Protein AF-A0A4S8J1Q9-F1 (afdb_monomer_lite)

Secondary structure (DSSP, 8-state):
-----------HHHHHHHHTHHHHHHHHS-HHHHHHHHT-S-HHHHHHHHHHHHHHHHHHHHHHHHHHHHHHHH-S-THHHHHHHHHHHHHHHHHHHHHHHHHHTT---SS----SS----------TTHHHHHHHHHSHHHHHHHHHHHHHHHHHHHHS-TTTHHHHHHHHHHHHHHHHHHHHHHHT-

Sequence (189 aa):
MESRSSSGDMGRTASWVKSHRPMYDRATQHPFVVGISDGSVDLSAFKRWLAQDYIFVKEFVPFVASVLLKAWKHSDDESDMEILLGGMASLSDELAWFRKEASKWDVKLVSIAPQKANLEYCSSKTPEELMETCQRWGSANFGHYCRSLQKIADRCLEKASSDIIPKAEEAFVCVLEHEVKFWNMSCGE

Radius of gyration: 19.54 Å; chains: 1; bounding box: 42×50×55 Å

Structure (mmCIF, N/CA/C/O backbone):
data_AF-A0A4S8J1Q9-F1
#
_entry.id   AF-A0A4S8J1Q9-F1
#
loop_
_atom_site.group_PDB
_atom_site.id
_atom_site.type_symbol
_atom_site.label_atom_id
_atom_site.label_alt_id
_atom_site.label_comp_id
_atom_site.label_asym_id
_atom_site.label_entity_id
_atom_site.label_seq_id
_atom_site.pdbx_PDB_ins_code
_atom_site.Cartn_x
_atom_site.Cartn_y
_atom_site.Cartn_z
_atom_site.occupancy
_atom_site.B_iso_or_equiv
_atom_site.auth_seq_id
_atom_site.auth_comp_id
_atom_site.auth_asym_id
_atom_site.auth_atom_id
_atom_site.pdbx_PDB_model_num
ATOM 1 N N . MET A 1 1 ? -21.542 -34.435 24.732 1.00 35.22 1 MET A N 1
ATOM 2 C CA . MET A 1 1 ? -21.390 -32.982 24.944 1.00 35.22 1 MET A CA 1
ATOM 3 C C . MET A 1 1 ? -20.463 -32.511 23.840 1.00 35.22 1 MET A C 1
ATOM 5 O O . MET A 1 1 ? -19.255 -32.659 23.950 1.00 35.22 1 MET A O 1
ATOM 9 N N . GLU A 1 2 ? -21.049 -32.174 22.695 1.00 30.19 2 GLU A N 1
ATOM 10 C CA . GLU A 1 2 ? -20.310 -31.876 21.469 1.00 30.19 2 GLU A CA 1
ATOM 11 C C . GLU A 1 2 ? -19.570 -30.552 21.632 1.00 30.19 2 GLU A C 1
ATOM 13 O O . GLU A 1 2 ? -20.158 -29.511 21.934 1.00 30.19 2 GLU A O 1
ATOM 18 N N . SER A 1 3 ? -18.255 -30.620 21.461 1.00 35.34 3 SER A N 1
ATOM 19 C CA . SER A 1 3 ? -17.372 -29.473 21.349 1.00 35.34 3 SER A CA 1
ATOM 20 C C . SER A 1 3 ? -17.780 -28.664 20.121 1.00 35.34 3 SER A C 1
ATOM 22 O O . SER A 1 3 ? -17.515 -29.066 18.986 1.00 35.34 3 SER A O 1
ATOM 24 N N . ARG A 1 4 ? -18.426 -27.518 20.345 1.00 33.91 4 ARG A N 1
ATOM 25 C CA . ARG A 1 4 ? -18.559 -26.475 19.329 1.00 33.91 4 ARG A CA 1
ATOM 26 C C . ARG A 1 4 ? -17.159 -26.071 18.873 1.00 33.91 4 ARG A C 1
ATOM 28 O O . ARG A 1 4 ? -16.411 -25.436 19.610 1.00 33.91 4 ARG A O 1
ATOM 35 N N . SER A 1 5 ? -16.826 -26.485 17.656 1.00 35.78 5 SER A N 1
ATOM 36 C CA . SER A 1 5 ? -15.784 -25.897 16.826 1.00 35.78 5 SER A CA 1
ATOM 37 C C . SER A 1 5 ? -15.948 -24.375 16.854 1.00 35.78 5 SER A C 1
ATOM 39 O O . SER A 1 5 ? -16.963 -23.842 16.407 1.00 35.78 5 SER A O 1
ATOM 41 N N . SER A 1 6 ? -14.971 -23.686 17.444 1.00 36.97 6 SER A N 1
ATOM 42 C CA . SER A 1 6 ? -14.784 -22.253 17.252 1.00 36.97 6 SER A CA 1
ATOM 43 C C . SER A 1 6 ? -14.388 -22.059 15.792 1.00 36.97 6 SER A C 1
ATOM 45 O O . SER A 1 6 ? -13.244 -22.307 15.407 1.00 36.97 6 SER A O 1
ATOM 47 N N . SER A 1 7 ? -15.352 -21.690 14.952 1.00 39.03 7 SER A N 1
ATOM 48 C CA . SER A 1 7 ? -15.056 -20.968 13.723 1.00 39.03 7 SER A CA 1
ATOM 49 C C . SER A 1 7 ? -14.361 -19.681 14.156 1.00 39.03 7 SER A C 1
ATOM 51 O O . SER A 1 7 ? -15.025 -18.790 14.683 1.00 39.03 7 SER A O 1
ATOM 53 N N . GLY A 1 8 ? -13.030 -19.650 14.041 1.00 43.97 8 GLY A N 1
ATOM 54 C CA . GLY A 1 8 ? -12.207 -18.524 14.472 1.00 43.97 8 GLY A CA 1
ATOM 55 C C . GLY A 1 8 ? -12.782 -17.222 13.932 1.00 43.97 8 GLY A C 1
ATOM 56 O O . GLY A 1 8 ? -13.029 -17.119 12.730 1.00 43.97 8 GLY A O 1
ATOM 57 N N . ASP A 1 9 ? -13.059 -16.288 14.836 1.00 52.12 9 ASP A N 1
ATOM 58 C CA . ASP A 1 9 ? -13.666 -15.007 14.503 1.00 52.12 9 ASP A CA 1
ATOM 59 C C . ASP A 1 9 ? -12.767 -14.296 13.485 1.00 52.12 9 ASP A C 1
ATOM 61 O O . ASP A 1 9 ? -11.611 -13.962 13.754 1.00 52.12 9 ASP A O 1
ATOM 65 N N . MET A 1 10 ? -13.250 -14.210 12.251 1.00 67.38 10 MET A N 1
ATOM 66 C CA . MET A 1 10 ? -12.511 -13.621 11.149 1.00 67.38 10 MET A CA 1
ATOM 67 C C . MET A 1 10 ? -12.608 -12.106 11.323 1.00 67.38 10 MET A C 1
ATOM 69 O O . MET A 1 10 ? -13.708 -11.564 11.240 1.00 67.38 10 MET A O 1
ATOM 73 N N . GLY A 1 11 ? -11.471 -11.440 11.558 1.00 86.19 11 GLY A N 1
ATOM 74 C CA . GLY A 1 11 ? -11.402 -9.986 11.733 1.00 86.19 11 GLY A CA 1
ATOM 75 C C . GLY A 1 11 ? -12.169 -9.225 10.646 1.00 86.19 11 GLY A C 1
ATOM 76 O O . GLY A 1 11 ? -12.321 -9.702 9.513 1.00 86.19 11 GLY A O 1
ATOM 77 N N . ARG A 1 12 ? -12.688 -8.039 10.985 1.00 93.94 12 ARG A N 1
ATOM 78 C CA . ARG A 1 12 ? -13.612 -7.285 10.120 1.00 93.94 12 ARG A CA 1
ATOM 79 C C . ARG A 1 12 ? -13.038 -7.049 8.720 1.00 93.94 12 ARG A C 1
ATOM 81 O O . ARG A 1 12 ? -13.760 -7.209 7.738 1.00 93.94 12 ARG A O 1
ATOM 88 N N . THR A 1 13 ? -11.746 -6.749 8.613 1.00 94.50 13 THR A N 1
ATOM 89 C CA . THR A 1 13 ? -11.053 -6.583 7.324 1.00 94.50 13 THR A CA 1
ATOM 90 C C . THR A 1 13 ? -11.122 -7.838 6.450 1.00 94.50 13 THR A C 1
ATOM 92 O O . THR A 1 13 ? -11.383 -7.747 5.252 1.00 94.50 13 THR A O 1
ATOM 95 N N . ALA A 1 14 ? -10.959 -9.029 7.029 1.00 93.81 14 ALA A N 1
ATOM 96 C CA . ALA A 1 14 ? -11.064 -10.288 6.298 1.00 93.81 14 ALA A CA 1
ATOM 97 C C . ALA A 1 14 ? -12.516 -10.592 5.876 1.00 93.81 14 ALA A C 1
ATOM 99 O O . ALA A 1 14 ? -12.746 -11.113 4.780 1.00 93.81 14 ALA A O 1
ATOM 100 N N . SER A 1 15 ? -13.504 -10.181 6.679 1.00 95.62 15 SER A N 1
ATOM 101 C CA . SER A 1 15 ? -14.917 -10.207 6.277 1.00 95.62 15 SER A CA 1
ATOM 102 C C . SER A 1 15 ? -15.195 -9.294 5.072 1.00 95.62 15 SER A C 1
ATOM 104 O O . SER A 1 15 ? -15.892 -9.698 4.136 1.00 95.62 15 SER A O 1
ATOM 106 N N . TRP A 1 16 ? -14.597 -8.099 5.026 1.00 96.38 16 TRP A N 1
ATOM 107 C CA . TRP A 1 16 ? -14.706 -7.200 3.872 1.00 96.38 16 TRP A CA 1
ATOM 108 C C . TRP A 1 16 ? -14.026 -7.753 2.621 1.00 96.38 16 TRP A C 1
ATOM 110 O O . TRP A 1 16 ? -14.624 -7.704 1.549 1.00 96.38 16 TRP A O 1
ATOM 120 N N . VAL A 1 17 ? -12.844 -8.367 2.739 1.00 95.31 17 VAL A N 1
ATOM 121 C CA . VAL A 1 17 ? -12.194 -9.070 1.613 1.00 95.31 17 VAL A CA 1
ATOM 122 C C . VAL A 1 17 ? -13.110 -10.154 1.040 1.00 95.31 17 VAL A C 1
ATOM 124 O O . VAL A 1 17 ? -13.222 -10.295 -0.177 1.00 95.31 17 VAL A O 1
ATOM 127 N N . LYS A 1 18 ? -13.794 -10.915 1.903 1.00 95.62 18 LYS A N 1
ATOM 128 C CA . LYS A 1 18 ? -14.758 -11.934 1.469 1.00 95.62 18 LYS A CA 1
ATOM 129 C C . LYS A 1 18 ? -15.991 -11.314 0.801 1.00 95.62 18 LYS A C 1
ATOM 131 O O . LYS A 1 18 ? -16.457 -11.840 -0.206 1.00 95.62 18 LYS A O 1
ATOM 136 N N . SER A 1 19 ? -16.511 -10.221 1.351 1.00 96.69 19 SER A N 1
ATOM 137 C CA . SER A 1 19 ? -17.728 -9.556 0.861 1.00 96.69 19 SER A CA 1
ATOM 138 C C . SER A 1 19 ? -17.505 -8.841 -0.475 1.00 96.69 19 SER A C 1
ATOM 140 O O . SER A 1 19 ? -18.358 -8.899 -1.356 1.00 96.69 19 SER A O 1
ATOM 142 N N . HIS A 1 20 ? -16.323 -8.256 -0.665 1.00 96.81 20 HIS A N 1
ATOM 143 C CA . HIS A 1 20 ? -15.919 -7.534 -1.877 1.00 96.81 20 HIS A CA 1
ATOM 144 C C . HIS A 1 20 ? -14.972 -8.354 -2.755 1.00 96.81 20 HIS A C 1
ATOM 146 O O . HIS A 1 20 ? -14.169 -7.798 -3.509 1.00 96.81 20 HIS A O 1
ATOM 152 N N . ARG A 1 21 ? -1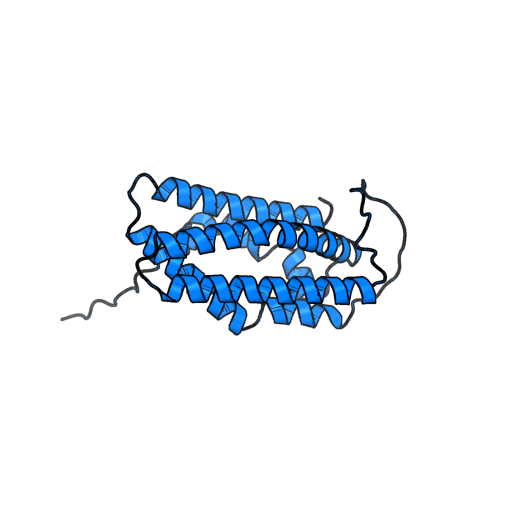5.066 -9.689 -2.677 1.00 96.38 21 ARG A N 1
ATOM 153 C CA . ARG A 1 21 ? -14.142 -10.617 -3.343 1.00 96.38 21 ARG A CA 1
ATOM 154 C C . ARG A 1 21 ? -13.941 -10.332 -4.837 1.00 96.38 21 ARG A C 1
ATOM 156 O O . ARG A 1 21 ? -12.784 -10.287 -5.243 1.00 96.38 21 ARG A O 1
ATOM 163 N N . PRO A 1 22 ? -14.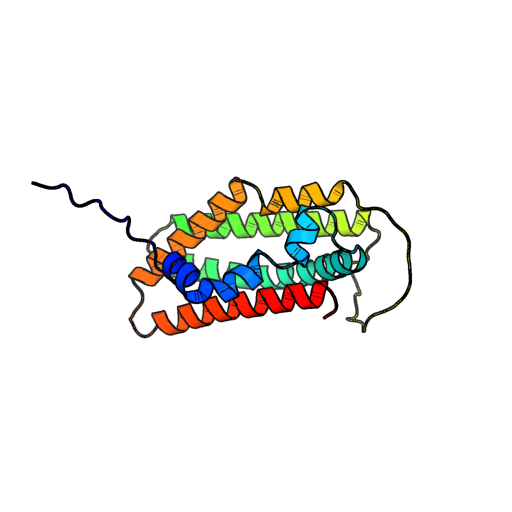988 -10.067 -5.648 1.00 97.19 22 PRO A N 1
ATOM 164 C CA . PRO A 1 22 ? -14.795 -9.774 -7.068 1.00 97.19 22 PRO A CA 1
ATOM 165 C C . PRO A 1 22 ? -13.897 -8.557 -7.316 1.00 97.19 22 PRO A C 1
ATOM 167 O O . PRO A 1 22 ? -13.091 -8.560 -8.240 1.00 97.19 22 PRO A O 1
ATOM 170 N N . MET A 1 23 ? -14.016 -7.516 -6.489 1.00 95.88 23 MET A N 1
ATOM 171 C CA . MET A 1 23 ? -13.206 -6.308 -6.629 1.00 95.88 23 MET A CA 1
ATOM 172 C C . MET A 1 23 ? -11.790 -6.513 -6.088 1.00 95.88 23 MET A C 1
ATOM 174 O O . MET A 1 23 ? -10.821 -6.076 -6.703 1.00 95.88 23 MET A O 1
ATOM 178 N N . TYR A 1 24 ? -11.667 -7.239 -4.977 1.00 96.19 24 TYR A N 1
ATOM 179 C CA . TYR A 1 24 ? -10.381 -7.616 -4.402 1.00 96.19 24 TYR A CA 1
ATOM 180 C C . TYR A 1 24 ? -9.544 -8.464 -5.371 1.00 96.19 24 TYR A C 1
ATOM 182 O O . TYR A 1 24 ? -8.352 -8.210 -5.549 1.00 96.19 24 TYR A O 1
ATOM 190 N N . ASP A 1 25 ? -10.166 -9.432 -6.047 1.00 95.44 25 ASP A N 1
ATOM 191 C CA . ASP A 1 25 ? -9.494 -10.254 -7.057 1.00 95.44 25 ASP A CA 1
ATOM 192 C C . ASP A 1 25 ? -9.042 -9.409 -8.249 1.00 95.44 25 ASP A C 1
ATOM 194 O O . ASP A 1 25 ? -7.912 -9.554 -8.704 1.00 95.44 25 ASP A O 1
ATOM 198 N N . ARG A 1 26 ? -9.860 -8.456 -8.710 1.00 94.12 26 ARG A N 1
ATOM 199 C CA . ARG A 1 26 ? -9.449 -7.524 -9.773 1.00 94.12 26 ARG A CA 1
ATOM 200 C C . ARG A 1 26 ? -8.248 -6.666 -9.377 1.00 94.12 26 ARG A C 1
ATOM 202 O O . ARG A 1 26 ? -7.402 -6.406 -10.226 1.00 94.12 26 ARG A O 1
ATOM 209 N N . ALA A 1 27 ? -8.179 -6.229 -8.121 1.00 92.44 27 ALA A N 1
ATOM 210 C CA . ALA A 1 27 ? -7.084 -5.401 -7.620 1.00 92.44 27 ALA A CA 1
ATOM 211 C C . ALA A 1 27 ? -5.786 -6.194 -7.385 1.00 92.44 27 ALA A C 1
ATOM 213 O O . ALA A 1 27 ? -4.704 -5.637 -7.526 1.00 92.44 27 ALA A O 1
ATOM 214 N N . THR A 1 28 ? -5.875 -7.480 -7.029 1.00 92.56 28 THR A N 1
ATOM 215 C CA . THR A 1 28 ? -4.709 -8.276 -6.584 1.00 92.56 28 THR A CA 1
ATOM 216 C C . THR A 1 28 ? -4.256 -9.348 -7.571 1.00 92.56 28 THR A C 1
ATOM 218 O O . THR A 1 28 ? -3.118 -9.799 -7.496 1.00 92.56 28 THR A O 1
ATOM 221 N N . GLN A 1 29 ? -5.124 -9.765 -8.492 1.00 92.44 29 GLN A N 1
ATOM 222 C CA . GLN A 1 29 ? -4.850 -10.746 -9.549 1.00 92.44 29 GLN A CA 1
ATOM 223 C C . GLN A 1 29 ? -4.965 -10.097 -10.934 1.00 92.44 29 GLN A C 1
ATOM 225 O O . GLN A 1 29 ? -5.346 -10.738 -11.913 1.00 92.44 29 GLN A O 1
ATOM 230 N N . HIS A 1 30 ? -4.676 -8.796 -11.014 1.00 92.25 30 HIS A N 1
ATOM 231 C CA . HIS A 1 30 ? -4.724 -8.059 -12.268 1.00 92.25 30 HIS A CA 1
ATOM 232 C C . HIS A 1 30 ? -3.745 -8.667 -13.291 1.00 92.25 30 HIS A C 1
ATOM 234 O O . HIS A 1 30 ? -2.629 -9.021 -12.900 1.00 92.25 30 HIS A O 1
ATOM 240 N N . PRO A 1 31 ? -4.083 -8.737 -14.597 1.00 90.50 31 PRO A N 1
ATOM 241 C CA . PRO A 1 31 ? -3.183 -9.269 -15.625 1.00 90.50 31 PRO A CA 1
ATOM 242 C C . PRO A 1 31 ? -1.778 -8.654 -15.613 1.00 90.50 31 PRO A C 1
ATOM 244 O O . PRO A 1 31 ? -0.803 -9.353 -15.856 1.00 90.50 31 PRO A O 1
ATOM 247 N N . PHE A 1 32 ? -1.662 -7.369 -15.267 1.00 88.94 32 PHE A N 1
ATOM 248 C CA . PHE A 1 32 ? -0.370 -6.702 -15.073 1.00 88.94 32 PHE A CA 1
ATOM 249 C C . PHE A 1 32 ? 0.470 -7.342 -13.954 1.00 88.94 32 PHE A C 1
ATOM 251 O O . PHE A 1 32 ? 1.646 -7.634 -14.151 1.00 88.94 32 PHE A O 1
ATOM 258 N N . VAL A 1 33 ? -0.142 -7.598 -12.794 1.00 85.94 33 VAL A N 1
ATOM 259 C CA . VAL A 1 33 ? 0.512 -8.208 -11.624 1.00 85.94 33 VAL A CA 1
ATOM 260 C C . VAL A 1 33 ? 0.914 -9.650 -11.928 1.00 85.94 33 VAL A C 1
ATOM 262 O O . VAL A 1 33 ? 2.042 -10.052 -11.644 1.00 85.94 33 VAL A O 1
ATOM 265 N N . VAL A 1 34 ? 0.018 -10.414 -12.562 1.00 83.81 34 VAL A N 1
ATOM 266 C CA . VAL A 1 34 ? 0.315 -11.781 -13.022 1.00 83.81 34 VAL A CA 1
ATOM 267 C C . VAL A 1 34 ? 1.480 -11.765 -14.014 1.00 83.81 34 VAL A C 1
ATOM 269 O O . VAL A 1 34 ? 2.428 -12.529 -13.847 1.00 83.81 34 VAL A O 1
ATOM 272 N N . GLY A 1 35 ? 1.462 -10.828 -14.965 1.00 81.44 35 GLY A N 1
ATOM 273 C CA . GLY A 1 35 ? 2.517 -10.654 -15.958 1.00 81.44 35 GLY A CA 1
ATOM 274 C C . GLY A 1 35 ? 3.879 -10.293 -15.364 1.00 81.44 35 GLY A C 1
ATOM 275 O O . GLY A 1 35 ? 4.913 -10.688 -15.901 1.00 81.44 35 GLY A O 1
ATOM 276 N N . ILE A 1 36 ? 3.917 -9.548 -14.253 1.00 78.38 36 ILE A N 1
ATOM 277 C CA . ILE A 1 36 ? 5.166 -9.315 -13.512 1.00 78.38 36 ILE A CA 1
ATOM 278 C C . ILE A 1 36 ? 5.665 -10.633 -12.917 1.00 78.38 36 ILE A C 1
ATOM 280 O O . ILE A 1 36 ? 6.849 -10.944 -13.033 1.00 78.38 36 ILE A O 1
ATOM 284 N N . SER A 1 37 ? 4.771 -11.411 -12.300 1.00 73.25 37 SER A N 1
ATOM 285 C CA . SER A 1 37 ? 5.133 -12.649 -11.606 1.00 73.25 37 SER A CA 1
ATOM 286 C C . SER A 1 37 ? 5.653 -13.744 -12.538 1.00 73.25 37 SER A C 1
ATOM 288 O O . SER A 1 37 ? 6.516 -14.516 -12.122 1.00 73.25 37 SER A O 1
ATOM 290 N N . ASP A 1 38 ? 5.111 -13.867 -13.749 1.00 76.75 38 ASP A N 1
ATOM 291 C CA . ASP A 1 38 ? 5.517 -14.893 -14.720 1.00 76.75 38 ASP A CA 1
ATOM 292 C C . ASP A 1 38 ? 6.498 -14.373 -15.790 1.00 76.75 38 ASP A C 1
ATOM 294 O O . ASP A 1 38 ? 6.972 -15.139 -16.632 1.00 76.75 38 ASP A O 1
ATOM 298 N N . GLY A 1 39 ? 6.839 -13.081 -15.734 1.00 75.56 39 GLY A N 1
ATOM 299 C CA . GLY A 1 39 ? 7.777 -12.426 -16.643 1.00 75.56 39 GLY A CA 1
ATOM 300 C C . GLY A 1 39 ? 7.214 -12.123 -18.037 1.00 75.56 39 GLY A C 1
ATOM 301 O O . GLY A 1 39 ? 7.991 -11.759 -18.927 1.00 75.56 39 GLY A O 1
ATOM 302 N N . SER A 1 40 ? 5.901 -12.263 -18.245 1.00 80.69 40 SER A N 1
ATOM 303 C CA . SER A 1 40 ? 5.224 -11.951 -19.512 1.00 80.69 40 SER A CA 1
ATOM 304 C C . SER A 1 40 ? 4.833 -10.478 -19.676 1.00 80.69 40 SER A C 1
ATOM 306 O O . SER A 1 40 ? 4.376 -10.092 -20.755 1.00 80.69 40 SER A O 1
ATOM 308 N N . VAL A 1 41 ? 5.011 -9.646 -18.640 1.00 84.25 41 VAL A N 1
ATOM 309 C CA . VAL A 1 41 ? 4.665 -8.219 -18.687 1.00 84.25 41 VAL A CA 1
ATOM 310 C C . VAL A 1 41 ? 5.399 -7.496 -19.817 1.00 84.25 41 VAL A C 1
ATOM 312 O O . VAL A 1 41 ? 6.610 -7.635 -20.008 1.00 84.25 41 VAL A O 1
ATOM 315 N N . ASP A 1 42 ? 4.658 -6.673 -20.558 1.00 86.44 42 ASP A N 1
ATOM 316 C CA . ASP A 1 42 ? 5.248 -5.804 -21.565 1.00 86.44 42 ASP A CA 1
ATOM 317 C C . ASP A 1 42 ? 6.197 -4.782 -20.916 1.00 86.44 42 ASP A C 1
ATOM 319 O O . ASP A 1 42 ? 5.869 -4.118 -19.928 1.00 86.44 42 ASP A O 1
ATOM 323 N N . LEU A 1 43 ? 7.382 -4.612 -21.503 1.00 80.50 43 LEU A N 1
ATOM 324 C CA . LEU A 1 43 ? 8.415 -3.745 -20.940 1.00 80.50 43 LEU A CA 1
ATOM 325 C C . LEU A 1 43 ? 7.983 -2.271 -20.905 1.00 80.50 43 LEU A C 1
ATOM 327 O O . LEU A 1 43 ? 8.402 -1.529 -20.014 1.00 80.50 43 LEU A O 1
ATOM 331 N N . SER A 1 44 ? 7.156 -1.824 -21.856 1.00 84.81 44 SER A N 1
ATOM 332 C CA . SER A 1 44 ? 6.648 -0.448 -21.846 1.00 84.81 44 SER A CA 1
ATOM 333 C C . SER A 1 44 ? 5.652 -0.235 -20.706 1.00 84.81 44 SER A C 1
ATOM 335 O O . SER A 1 44 ? 5.722 0.791 -20.025 1.00 84.81 44 SER A O 1
ATOM 337 N N . ALA A 1 45 ? 4.799 -1.228 -20.436 1.00 87.06 45 ALA A N 1
ATOM 338 C CA . ALA A 1 45 ? 3.898 -1.221 -19.291 1.00 87.06 45 ALA A CA 1
ATOM 339 C C . ALA A 1 45 ? 4.667 -1.218 -17.963 1.00 87.06 45 ALA A C 1
ATOM 341 O O . ALA A 1 45 ? 4.378 -0.409 -17.081 1.00 87.06 45 ALA A O 1
ATOM 342 N N . PHE A 1 46 ? 5.711 -2.044 -17.853 1.00 84.31 46 PHE A N 1
ATOM 343 C CA . PHE A 1 46 ? 6.582 -2.072 -16.679 1.00 84.31 46 PHE A CA 1
ATOM 344 C C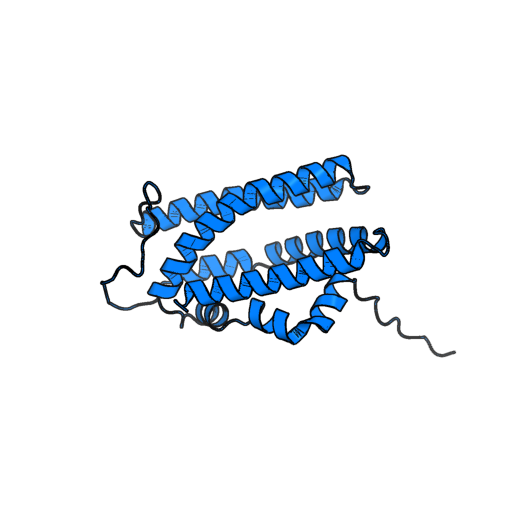 . PHE A 1 46 ? 7.264 -0.720 -16.419 1.00 84.31 46 PHE A C 1
ATOM 346 O O . PHE A 1 46 ? 7.248 -0.218 -15.298 1.00 84.31 46 PHE A O 1
ATOM 353 N N . LYS A 1 47 ? 7.826 -0.081 -17.453 1.00 83.44 47 LYS A N 1
ATOM 354 C CA . LYS A 1 47 ? 8.465 1.241 -17.314 1.00 83.44 47 LYS A CA 1
ATOM 355 C C . LYS A 1 47 ? 7.472 2.335 -16.909 1.00 83.44 47 LYS A C 1
ATOM 357 O O . LYS A 1 47 ? 7.832 3.204 -16.115 1.00 83.44 47 LYS A O 1
ATOM 362 N N . ARG A 1 48 ? 6.239 2.303 -17.437 1.00 87.94 48 ARG A N 1
ATOM 363 C CA . ARG A 1 48 ? 5.162 3.223 -17.026 1.00 87.94 48 ARG A CA 1
ATOM 364 C C . ARG A 1 48 ? 4.830 3.047 -15.551 1.00 87.94 48 ARG A C 1
ATOM 366 O O . ARG A 1 48 ? 4.848 4.035 -14.821 1.00 87.94 48 ARG A O 1
ATOM 373 N N . TRP A 1 49 ? 4.590 1.807 -15.134 1.00 91.88 49 TRP A N 1
ATOM 374 C CA . TRP A 1 49 ? 4.354 1.465 -13.736 1.00 91.88 49 TRP A CA 1
ATOM 375 C C . TRP A 1 49 ? 5.486 1.976 -12.844 1.00 91.88 49 TRP A C 1
ATOM 377 O O . TRP A 1 49 ? 5.220 2.754 -11.940 1.00 91.88 49 TRP A O 1
ATOM 387 N N . LEU A 1 50 ? 6.748 1.660 -13.158 1.00 85.44 50 LEU A N 1
ATOM 388 C CA . LEU A 1 50 ? 7.902 2.037 -12.333 1.00 85.44 50 LEU A CA 1
ATOM 389 C C . LEU A 1 50 ? 7.991 3.557 -12.103 1.00 85.44 50 LEU A C 1
ATOM 391 O O . LEU A 1 50 ? 8.278 4.014 -10.997 1.00 85.44 50 LEU A O 1
ATOM 395 N N . ALA A 1 51 ? 7.736 4.354 -13.143 1.00 83.44 51 ALA A N 1
ATOM 396 C CA . ALA A 1 51 ? 7.764 5.811 -13.042 1.00 83.44 51 ALA A CA 1
ATOM 397 C C . ALA A 1 51 ? 6.599 6.372 -12.206 1.00 83.44 51 ALA A C 1
ATOM 399 O O . ALA A 1 51 ? 6.793 7.326 -11.452 1.00 83.44 51 ALA A O 1
ATOM 400 N N . GLN A 1 52 ? 5.399 5.804 -12.347 1.00 84.19 52 GLN A N 1
ATOM 401 C CA . GLN A 1 52 ? 4.207 6.248 -11.617 1.00 84.19 52 GLN A CA 1
ATOM 402 C C . GLN A 1 52 ? 4.230 5.789 -10.162 1.00 84.19 52 GLN A C 1
ATOM 404 O O . GLN A 1 52 ? 3.888 6.565 -9.273 1.00 84.19 52 GLN A O 1
ATOM 409 N N . ASP A 1 53 ? 4.715 4.578 -9.911 1.00 86.62 53 ASP A N 1
ATOM 410 C CA . ASP A 1 53 ? 4.854 4.012 -8.574 1.00 86.62 53 ASP A CA 1
ATOM 411 C C . ASP A 1 53 ? 5.873 4.800 -7.745 1.00 86.62 53 ASP A C 1
ATOM 413 O O . ASP A 1 53 ? 5.624 5.128 -6.590 1.00 86.62 53 ASP A O 1
ATOM 417 N N . TYR A 1 54 ? 6.955 5.282 -8.368 1.00 78.56 54 TYR A N 1
ATOM 418 C CA . TYR A 1 54 ? 7.873 6.218 -7.716 1.00 78.56 54 TYR A CA 1
ATOM 419 C C . TYR A 1 54 ? 7.185 7.512 -7.236 1.00 78.56 54 TYR A C 1
ATOM 421 O O . TYR A 1 54 ? 7.491 8.023 -6.154 1.00 78.56 54 TYR A O 1
ATOM 429 N N . ILE A 1 55 ? 6.262 8.066 -8.030 1.00 79.25 55 ILE A N 1
ATOM 430 C CA . ILE A 1 55 ? 5.493 9.261 -7.647 1.00 79.25 55 ILE A CA 1
ATOM 431 C C . ILE A 1 55 ? 4.504 8.905 -6.537 1.00 79.25 55 ILE A C 1
ATOM 433 O O . ILE A 1 55 ? 4.435 9.622 -5.540 1.00 79.25 55 ILE A O 1
ATOM 437 N N . PHE A 1 56 ? 3.792 7.787 -6.681 1.00 81.06 56 PHE A N 1
ATOM 438 C CA . PHE A 1 56 ? 2.869 7.284 -5.671 1.00 81.06 56 PHE A CA 1
ATOM 439 C C . PHE A 1 56 ? 3.565 7.113 -4.318 1.00 81.06 56 PHE A C 1
ATOM 441 O O . PHE A 1 56 ? 3.110 7.689 -3.335 1.00 81.06 56 PHE A O 1
ATOM 448 N N . VAL A 1 57 ? 4.714 6.434 -4.266 1.00 78.75 57 VAL A N 1
ATOM 449 C CA . VAL A 1 57 ? 5.485 6.220 -3.032 1.00 78.75 57 VAL A CA 1
ATOM 450 C C . VAL A 1 57 ? 5.894 7.549 -2.392 1.00 78.75 57 VAL A C 1
ATOM 452 O O . VAL A 1 57 ? 5.786 7.704 -1.174 1.00 78.75 57 VAL A O 1
ATOM 455 N N . LYS A 1 58 ? 6.303 8.551 -3.184 1.00 77.19 58 LYS A N 1
ATOM 456 C CA . LYS A 1 58 ? 6.616 9.890 -2.652 1.00 77.19 58 LYS A CA 1
ATOM 457 C C . LYS A 1 58 ? 5.420 10.556 -1.971 1.00 77.19 58 LYS A C 1
ATOM 459 O O . LYS A 1 58 ? 5.614 11.183 -0.931 1.00 77.19 58 LYS A O 1
ATOM 464 N N . GLU A 1 59 ? 4.223 10.422 -2.533 1.00 81.56 59 GLU A N 1
ATOM 465 C CA . GLU A 1 59 ? 2.983 10.960 -1.950 1.00 81.56 59 GLU A CA 1
ATOM 466 C C . GLU A 1 59 ? 2.422 10.062 -0.831 1.00 81.56 59 GLU A C 1
ATOM 468 O O . GLU A 1 59 ? 1.725 10.529 0.071 1.00 81.56 59 GLU A O 1
ATOM 473 N N . PHE A 1 60 ? 2.779 8.778 -0.819 1.00 81.38 60 PHE A N 1
ATOM 474 C CA . PHE A 1 60 ? 2.397 7.832 0.224 1.00 81.38 60 PHE A CA 1
ATOM 475 C C . PHE A 1 60 ? 3.166 8.069 1.533 1.00 81.38 60 PHE A C 1
ATOM 477 O O . PHE A 1 60 ? 2.602 7.925 2.618 1.00 81.38 60 PHE A O 1
ATOM 484 N N . VAL A 1 61 ? 4.422 8.524 1.462 1.00 80.00 61 VAL A N 1
ATOM 485 C CA . VAL A 1 61 ? 5.242 8.887 2.637 1.00 80.00 61 VAL A CA 1
ATOM 486 C C . VAL A 1 61 ? 4.537 9.871 3.593 1.00 80.00 61 VAL A C 1
ATOM 488 O O . VAL A 1 61 ? 4.419 9.548 4.780 1.00 80.00 61 VAL A O 1
ATOM 491 N N . PRO A 1 62 ? 4.043 11.054 3.165 1.00 79.94 62 PRO A N 1
ATOM 492 C CA . PRO A 1 62 ? 3.339 11.966 4.068 1.00 79.94 62 PRO A CA 1
ATOM 493 C C . PRO A 1 62 ? 2.012 11.389 4.579 1.00 79.94 62 PRO A C 1
ATOM 495 O O . PRO A 1 62 ? 1.623 11.678 5.715 1.00 79.94 62 PRO A O 1
ATOM 498 N N . PHE A 1 63 ? 1.335 10.537 3.799 1.00 86.38 63 PHE A N 1
ATOM 499 C CA . PHE A 1 63 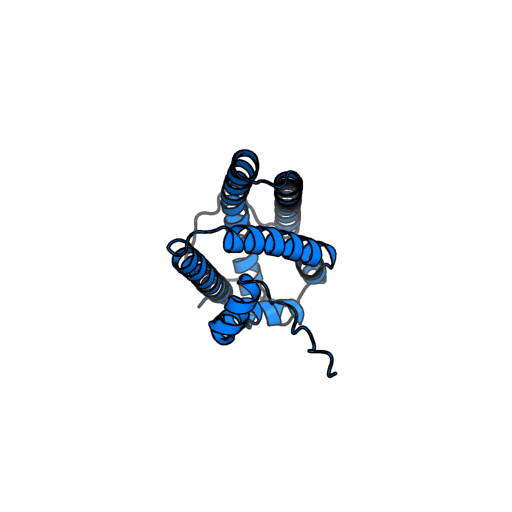? 0.154 9.819 4.275 1.00 86.38 63 PHE A CA 1
ATOM 500 C C . PHE A 1 63 ? 0.501 8.907 5.458 1.00 86.38 63 PHE A C 1
ATOM 502 O O . PHE A 1 63 ? -0.101 9.056 6.527 1.00 86.38 63 PHE A O 1
ATOM 509 N N . VAL A 1 64 ? 1.504 8.034 5.320 1.00 85.62 64 VAL A N 1
ATOM 510 C CA . VAL A 1 64 ? 1.926 7.122 6.398 1.00 85.62 64 VAL A CA 1
ATOM 511 C C . VAL A 1 64 ? 2.457 7.903 7.604 1.00 85.62 64 VAL A C 1
ATOM 513 O O . VAL A 1 64 ? 2.108 7.574 8.738 1.00 85.62 64 VAL A O 1
ATOM 516 N N . ALA A 1 65 ? 3.189 9.002 7.394 1.00 81.75 65 ALA A N 1
ATOM 517 C CA . ALA A 1 65 ? 3.603 9.897 8.479 1.00 81.75 65 ALA A CA 1
ATOM 518 C C . ALA A 1 65 ? 2.400 10.465 9.260 1.00 81.75 65 ALA A C 1
ATOM 520 O O . ALA A 1 65 ? 2.428 10.543 10.490 1.00 81.75 65 ALA A O 1
ATOM 521 N N . SER A 1 66 ? 1.309 10.815 8.570 1.00 90.81 66 SER A N 1
ATOM 522 C CA . SER A 1 66 ? 0.080 11.275 9.227 1.00 90.81 66 SER A CA 1
ATOM 523 C C . SER A 1 66 ? -0.603 10.172 10.047 1.00 90.81 66 SER A C 1
ATOM 525 O O . SER A 1 66 ? -1.186 10.458 11.096 1.00 90.81 66 SER A O 1
ATOM 527 N N . VAL A 1 67 ? -0.526 8.915 9.594 1.00 90.38 67 VAL A N 1
ATOM 528 C CA . VAL A 1 67 ? -1.049 7.749 10.322 1.00 90.38 67 VAL A CA 1
ATOM 529 C C . VAL A 1 67 ? -0.196 7.470 11.556 1.00 90.38 67 VAL A C 1
ATOM 531 O O . VAL A 1 67 ? -0.754 7.279 12.633 1.00 90.38 67 VAL A O 1
ATOM 534 N N . LEU A 1 68 ? 1.132 7.551 11.441 1.00 89.88 68 LEU A N 1
ATOM 535 C CA . LEU A 1 68 ? 2.062 7.442 12.568 1.00 89.88 68 LEU A CA 1
ATOM 536 C C . LEU A 1 68 ? 1.760 8.481 13.657 1.00 89.88 68 LEU A C 1
ATOM 538 O O . LEU A 1 68 ? 1.655 8.130 14.830 1.00 89.88 68 LEU A O 1
ATOM 542 N N . LEU A 1 69 ? 1.545 9.745 13.277 1.00 89.00 69 LEU A N 1
ATOM 543 C CA . LEU A 1 69 ? 1.171 10.802 14.224 1.00 89.00 69 LEU A CA 1
ATOM 544 C C . LEU A 1 69 ? -0.167 10.521 14.923 1.00 89.00 69 LEU A C 1
ATOM 546 O O . LEU A 1 69 ? -0.315 10.805 16.112 1.00 89.00 69 LEU A O 1
ATOM 550 N N . LYS A 1 70 ? -1.147 9.962 14.202 1.00 91.12 70 LYS A N 1
ATOM 551 C CA . LYS A 1 70 ? -2.431 9.556 14.793 1.00 91.12 70 LYS A CA 1
ATOM 552 C C . LYS A 1 70 ? -2.261 8.379 15.747 1.00 91.12 70 LYS A C 1
ATOM 554 O O . LYS A 1 70 ? -2.847 8.419 16.821 1.00 91.12 70 LYS A O 1
ATOM 559 N N . ALA A 1 71 ? -1.459 7.379 15.387 1.00 90.75 71 ALA A N 1
ATOM 560 C CA . ALA A 1 71 ? -1.178 6.233 16.246 1.00 90.75 71 ALA A CA 1
ATOM 561 C C . ALA A 1 71 ? -0.481 6.663 17.540 1.00 90.75 71 ALA A C 1
ATOM 563 O O . ALA A 1 71 ? -0.942 6.303 18.615 1.00 90.75 71 ALA A O 1
ATOM 564 N N . TRP A 1 72 ? 0.535 7.528 17.453 1.00 88.56 72 TRP A N 1
ATOM 565 C CA . TRP A 1 72 ? 1.191 8.109 18.628 1.00 88.56 72 TRP A CA 1
ATOM 566 C C . TRP A 1 72 ? 0.209 8.830 19.566 1.00 88.56 72 TRP A C 1
ATOM 568 O O . TRP A 1 72 ? 0.338 8.751 20.783 1.00 88.56 72 TRP A O 1
ATOM 578 N N . LYS A 1 73 ? -0.780 9.540 19.009 1.00 89.50 73 LYS A N 1
ATOM 579 C CA . LYS A 1 73 ? -1.722 10.347 19.797 1.00 89.50 73 LYS A CA 1
ATOM 580 C C . LYS A 1 73 ? -2.921 9.563 20.341 1.00 89.50 73 LYS A C 1
ATOM 582 O O . LYS A 1 73 ? -3.494 9.970 21.350 1.00 89.50 73 LYS A O 1
ATOM 587 N N . HIS A 1 74 ? -3.361 8.528 19.630 1.00 88.25 74 HIS A N 1
ATOM 588 C CA . HIS A 1 74 ? -4.675 7.914 19.835 1.00 88.25 74 HIS A CA 1
ATOM 589 C C . HIS A 1 74 ? -4.651 6.393 19.978 1.00 88.25 74 HIS A C 1
ATOM 591 O O . HIS A 1 74 ? -5.711 5.821 20.226 1.00 88.25 74 HIS A O 1
ATOM 597 N N . SER A 1 75 ? -3.509 5.731 19.786 1.00 88.81 75 SER A N 1
ATOM 598 C CA . SER A 1 75 ? -3.443 4.293 20.020 1.00 88.81 75 SER A CA 1
ATOM 599 C C . SER A 1 75 ? -3.315 3.982 21.507 1.00 88.81 75 SER A C 1
ATOM 601 O O . SER A 1 75 ? -2.588 4.650 22.236 1.00 88.81 75 SER A O 1
ATOM 603 N N . ASP A 1 76 ? -4.002 2.921 21.923 1.00 87.12 76 ASP A N 1
ATOM 604 C CA . ASP A 1 76 ? -3.878 2.326 23.254 1.00 87.12 76 ASP A CA 1
ATOM 605 C C . ASP A 1 76 ? -2.756 1.265 23.314 1.00 87.12 76 ASP A C 1
ATOM 607 O O . ASP A 1 76 ? -2.551 0.649 24.358 1.00 87.12 76 ASP A O 1
ATOM 611 N N . ASP A 1 77 ? -2.074 0.998 22.193 1.00 89.38 77 ASP A N 1
ATOM 612 C CA . ASP A 1 77 ? -1.000 0.009 22.064 1.00 89.38 77 ASP A CA 1
ATOM 613 C C . ASP A 1 77 ? 0.280 0.694 21.563 1.00 89.38 77 ASP A C 1
ATOM 615 O O . ASP A 1 77 ? 0.362 1.138 20.415 1.00 89.38 77 ASP A O 1
ATOM 619 N N . GLU A 1 78 ? 1.289 0.785 22.432 1.00 81.88 78 GLU A N 1
ATOM 620 C CA . GLU A 1 78 ? 2.559 1.463 22.139 1.00 81.88 78 GLU A CA 1
ATOM 621 C C . GLU A 1 78 ? 3.304 0.831 20.949 1.00 81.88 78 GLU A C 1
ATOM 623 O O . GLU A 1 78 ? 4.019 1.531 20.224 1.00 81.88 78 GLU A O 1
ATOM 628 N N . SER A 1 79 ? 3.078 -0.463 20.681 1.00 89.62 79 SER A N 1
ATOM 629 C CA . SER A 1 79 ? 3.718 -1.172 19.566 1.00 89.62 79 SER A CA 1
ATOM 630 C C . SER A 1 79 ? 3.220 -0.716 18.190 1.00 89.62 79 SER A C 1
ATOM 632 O O . SER A 1 79 ? 3.925 -0.881 17.192 1.00 89.62 79 SER A O 1
ATOM 634 N N . ASP A 1 80 ? 2.052 -0.069 18.108 1.00 91.88 80 ASP A N 1
ATOM 635 C CA . ASP A 1 80 ? 1.516 0.452 16.845 1.00 91.88 80 ASP A CA 1
ATOM 636 C C . ASP A 1 80 ? 2.432 1.500 16.224 1.00 91.88 80 ASP A C 1
ATOM 638 O O . ASP A 1 80 ? 2.625 1.534 15.004 1.00 91.88 80 ASP A O 1
ATOM 642 N N . MET A 1 81 ? 3.003 2.360 17.071 1.00 91.38 81 MET A N 1
ATOM 643 C CA . MET A 1 81 ? 3.934 3.391 16.634 1.00 91.38 81 MET A CA 1
ATOM 644 C C . MET A 1 81 ? 5.196 2.753 16.052 1.00 91.38 81 MET A C 1
ATOM 646 O O . MET A 1 81 ? 5.655 3.173 14.991 1.00 91.38 81 MET A O 1
ATOM 650 N N . GLU A 1 82 ? 5.734 1.723 16.707 1.00 89.06 82 GLU A N 1
ATOM 651 C CA . GLU A 1 82 ? 6.929 1.005 16.250 1.00 89.06 82 GLU A CA 1
ATOM 652 C C . GLU A 1 82 ? 6.685 0.297 14.914 1.00 89.06 82 GLU A C 1
ATOM 654 O O . GLU A 1 82 ? 7.507 0.388 14.000 1.00 89.06 82 GLU A O 1
ATOM 659 N N . ILE A 1 83 ? 5.523 -0.345 14.763 1.00 91.81 83 ILE A N 1
ATOM 660 C CA . ILE A 1 83 ? 5.119 -1.007 13.517 1.00 91.81 83 ILE A CA 1
ATOM 661 C C . ILE A 1 83 ? 5.032 0.017 12.376 1.00 91.81 83 ILE A C 1
ATOM 663 O O . ILE A 1 83 ? 5.610 -0.194 11.308 1.00 91.81 83 ILE A O 1
ATOM 667 N N . LEU A 1 84 ? 4.354 1.148 12.585 1.00 89.94 84 LEU A N 1
ATOM 668 C CA . LEU A 1 84 ? 4.219 2.196 11.564 1.00 89.94 84 LEU A CA 1
ATOM 669 C C . LEU A 1 84 ? 5.563 2.857 11.229 1.00 89.94 84 LEU A C 1
ATOM 671 O O . LEU A 1 84 ? 5.842 3.128 10.057 1.00 89.94 84 LEU A O 1
ATOM 675 N N . LEU A 1 85 ? 6.420 3.062 12.230 1.00 87.62 85 LEU A N 1
ATOM 676 C CA . LEU A 1 85 ? 7.769 3.588 12.041 1.00 87.62 85 LEU A CA 1
ATOM 677 C C . LEU A 1 85 ? 8.646 2.630 11.217 1.00 87.62 85 LEU A C 1
ATOM 679 O O . LEU A 1 85 ? 9.362 3.082 10.323 1.00 87.62 85 LEU A O 1
ATOM 683 N N . GLY A 1 86 ? 8.545 1.317 11.448 1.00 87.25 86 GLY A N 1
ATOM 684 C CA . GLY A 1 86 ? 9.223 0.301 10.635 1.00 87.25 86 GLY A CA 1
ATOM 685 C C . GLY A 1 86 ? 8.794 0.322 9.161 1.00 87.25 86 GLY A C 1
ATOM 686 O O . GLY A 1 86 ? 9.624 0.164 8.261 1.00 87.25 86 GLY A O 1
ATOM 687 N N . GLY A 1 87 ? 7.516 0.609 8.898 1.00 83.50 87 GLY A N 1
ATOM 688 C CA . GLY A 1 87 ? 7.009 0.852 7.543 1.00 83.50 87 GLY A CA 1
ATOM 689 C C . GLY A 1 87 ? 7.652 2.061 6.872 1.00 83.50 87 GLY A C 1
ATOM 690 O O . GLY A 1 87 ? 8.140 1.968 5.749 1.00 83.50 87 GLY A O 1
ATOM 691 N N . MET A 1 88 ? 7.722 3.187 7.584 1.00 80.81 88 MET A N 1
ATOM 692 C CA . MET A 1 88 ? 8.362 4.414 7.092 1.00 80.81 88 MET A CA 1
ATOM 693 C C . MET A 1 88 ? 9.852 4.224 6.788 1.00 80.81 88 MET A C 1
ATOM 695 O O . MET A 1 88 ? 10.341 4.726 5.776 1.00 80.81 88 MET A O 1
ATOM 699 N N . ALA A 1 89 ? 10.571 3.482 7.635 1.00 80.88 89 ALA A N 1
ATOM 700 C CA . ALA A 1 89 ? 11.963 3.123 7.371 1.00 80.88 89 ALA A CA 1
ATOM 701 C C . ALA A 1 89 ? 12.090 2.318 6.064 1.00 80.88 89 ALA A C 1
ATOM 703 O O . ALA A 1 89 ? 12.929 2.635 5.222 1.00 80.88 89 ALA A O 1
ATOM 704 N N . SER A 1 90 ? 11.178 1.366 5.840 1.00 78.69 90 SER A N 1
ATOM 705 C CA . SER A 1 90 ? 11.135 0.565 4.609 1.00 78.69 90 SER A CA 1
ATOM 706 C C . SER A 1 90 ? 10.870 1.415 3.355 1.00 78.69 90 SER A C 1
ATOM 708 O O . SER A 1 90 ? 11.501 1.182 2.324 1.00 78.69 90 SER A O 1
ATOM 710 N N . LEU A 1 91 ? 10.012 2.443 3.447 1.00 71.38 91 LEU A N 1
ATOM 711 C CA . LEU A 1 91 ? 9.769 3.405 2.356 1.00 71.38 91 LEU A CA 1
ATOM 712 C C . LEU A 1 91 ? 11.021 4.236 2.027 1.00 71.38 91 LEU A C 1
ATOM 714 O O . LEU A 1 91 ? 11.282 4.553 0.866 1.00 71.38 91 LEU A O 1
ATOM 718 N N . SER A 1 92 ? 11.827 4.590 3.031 1.00 73.06 92 SER A N 1
ATOM 719 C CA . SER A 1 92 ? 13.104 5.281 2.808 1.00 73.06 92 SER A CA 1
ATOM 720 C C . SER A 1 92 ? 14.083 4.405 2.018 1.00 73.06 92 SER A C 1
ATOM 722 O O . SER A 1 92 ? 14.687 4.868 1.044 1.00 73.06 92 SER A O 1
ATOM 724 N N . ASP A 1 93 ? 14.199 3.129 2.391 1.00 73.94 93 ASP A N 1
ATOM 725 C CA . ASP A 1 93 ? 15.020 2.151 1.667 1.00 73.94 93 ASP A CA 1
ATOM 726 C C . ASP A 1 93 ? 14.492 1.897 0.248 1.00 73.94 93 ASP A C 1
ATOM 728 O O . ASP A 1 93 ? 15.246 1.574 -0.674 1.00 73.94 93 ASP A O 1
ATOM 732 N N . GLU A 1 94 ? 13.183 2.025 0.049 1.00 64.31 94 GLU A N 1
ATOM 733 C CA . GLU A 1 94 ? 12.518 1.885 -1.246 1.00 64.31 94 GLU A CA 1
ATOM 734 C C . GLU A 1 94 ? 12.818 3.063 -2.168 1.00 64.31 94 GLU A C 1
ATOM 736 O O . GLU A 1 94 ? 13.261 2.860 -3.298 1.00 64.31 94 GLU A O 1
ATOM 741 N N . LEU A 1 95 ? 12.730 4.296 -1.670 1.00 67.94 95 LEU A N 1
ATOM 742 C CA . LEU A 1 95 ? 13.153 5.484 -2.415 1.00 67.94 95 LEU A CA 1
ATOM 743 C C . LEU A 1 95 ? 14.639 5.432 -2.806 1.00 67.94 95 LEU A C 1
ATOM 745 O O . LEU A 1 95 ? 15.012 5.908 -3.882 1.00 67.94 95 LEU A O 1
ATOM 749 N N . ALA A 1 96 ? 15.495 4.865 -1.952 1.00 74.00 96 ALA A N 1
ATOM 750 C CA . ALA A 1 96 ? 16.904 4.644 -2.273 1.00 74.00 96 ALA A CA 1
ATOM 751 C C . ALA A 1 96 ? 17.082 3.614 -3.402 1.00 74.00 96 ALA A C 1
ATOM 753 O O . ALA A 1 96 ? 17.874 3.842 -4.321 1.00 74.00 96 ALA A O 1
ATOM 754 N N . TRP A 1 97 ? 16.313 2.522 -3.374 1.00 71.62 97 TRP A N 1
ATOM 755 C CA . TRP A 1 97 ? 16.303 1.515 -4.435 1.00 71.62 97 TRP A CA 1
ATOM 756 C C . TRP A 1 97 ? 15.797 2.083 -5.767 1.00 71.62 97 TRP A C 1
ATOM 758 O O . TRP A 1 97 ? 16.492 1.945 -6.770 1.00 71.62 97 TRP A O 1
ATOM 768 N N . PHE A 1 98 ? 14.688 2.829 -5.779 1.00 65.69 98 PHE A N 1
ATOM 769 C CA . PHE A 1 98 ? 14.176 3.481 -6.992 1.00 65.69 98 PHE A CA 1
ATOM 770 C C . PHE A 1 98 ? 15.217 4.393 -7.650 1.00 65.69 98 PHE A C 1
ATOM 772 O O . PHE A 1 98 ? 15.361 4.399 -8.870 1.00 65.69 98 PHE A O 1
ATOM 779 N N . ARG A 1 99 ? 15.985 5.151 -6.857 1.00 71.38 99 ARG A N 1
ATOM 780 C CA . ARG A 1 99 ? 17.075 5.998 -7.374 1.00 71.38 99 ARG A CA 1
ATOM 781 C C . ARG A 1 99 ? 18.206 5.175 -7.993 1.00 71.38 99 ARG A C 1
ATOM 783 O O . ARG A 1 99 ? 18.760 5.580 -9.018 1.00 71.38 99 ARG A O 1
ATOM 790 N N . LYS A 1 100 ? 18.551 4.040 -7.379 1.00 71.25 100 LYS A N 1
ATOM 791 C CA . LYS A 1 100 ? 19.570 3.111 -7.884 1.00 71.25 100 LYS A CA 1
ATOM 792 C C . LYS A 1 100 ? 19.124 2.473 -9.201 1.00 71.25 100 LYS A C 1
ATOM 794 O O . LYS A 1 100 ? 19.887 2.512 -10.164 1.00 71.25 100 LYS A O 1
ATOM 799 N N . GLU A 1 101 ? 17.892 1.978 -9.269 1.00 68.00 101 GLU A N 1
ATOM 800 C CA . GLU A 1 101 ? 17.333 1.393 -10.491 1.00 68.00 101 GLU A CA 1
ATOM 801 C C . GLU A 1 101 ? 17.185 2.433 -11.598 1.00 68.00 101 GLU A C 1
ATOM 803 O O . GLU A 1 101 ? 17.647 2.215 -12.712 1.00 68.00 101 GLU A O 1
ATOM 808 N N . ALA A 1 102 ? 16.654 3.619 -11.301 1.00 65.88 102 ALA A N 1
ATOM 809 C CA . ALA A 1 102 ? 16.571 4.685 -12.292 1.00 65.88 102 ALA A CA 1
ATOM 810 C C . ALA A 1 102 ? 17.949 5.046 -12.873 1.00 65.88 102 ALA A C 1
ATOM 812 O O . ALA A 1 102 ? 18.070 5.255 -14.074 1.00 65.88 102 ALA A O 1
ATOM 813 N N . SER A 1 103 ? 19.003 5.043 -12.050 1.00 66.88 103 SER A N 1
ATOM 814 C CA . SER A 1 103 ? 20.378 5.265 -12.519 1.00 66.88 103 SER A CA 1
ATOM 815 C C . SER A 1 103 ? 20.888 4.120 -13.402 1.00 66.88 103 SER A C 1
ATOM 817 O O . SER A 1 103 ? 21.571 4.366 -14.392 1.00 66.88 103 SER A O 1
ATOM 819 N N . LYS A 1 104 ? 20.543 2.872 -13.068 1.00 66.56 104 LYS A N 1
ATOM 820 C CA . LYS A 1 104 ? 20.887 1.676 -13.850 1.00 66.56 104 LYS A CA 1
ATOM 821 C C . LYS A 1 104 ? 20.229 1.677 -15.232 1.00 66.56 104 LYS A C 1
ATOM 823 O O . LYS A 1 104 ? 20.851 1.264 -16.206 1.00 66.56 104 LYS A O 1
ATOM 828 N N . TRP A 1 105 ? 18.997 2.171 -15.311 1.00 60.16 105 TRP A N 1
ATOM 829 C CA . TRP A 1 105 ? 18.199 2.234 -16.537 1.00 60.16 105 TRP A CA 1
ATOM 830 C C . TRP A 1 105 ? 18.327 3.561 -17.304 1.00 60.16 105 TRP A C 1
ATOM 832 O O . TRP A 1 105 ? 17.570 3.782 -18.248 1.00 60.16 105 TRP A O 1
ATOM 842 N N . ASP A 1 106 ? 19.253 4.439 -16.902 1.00 59.38 106 ASP A N 1
ATOM 843 C CA . ASP A 1 106 ? 19.454 5.796 -17.446 1.00 59.38 106 ASP A CA 1
ATOM 844 C C . ASP A 1 106 ? 18.169 6.657 -17.470 1.00 59.38 106 ASP A C 1
ATOM 846 O O . ASP A 1 106 ? 17.921 7.481 -18.353 1.00 59.38 106 ASP A O 1
ATOM 850 N N . VAL A 1 107 ? 17.313 6.469 -16.462 1.00 57.75 107 VAL A N 1
ATOM 851 C CA . VAL A 1 107 ? 16.077 7.227 -16.256 1.00 57.75 107 VAL A CA 1
ATOM 852 C C . VAL A 1 107 ? 16.381 8.469 -15.418 1.00 57.75 107 VAL A C 1
ATOM 854 O O . VAL A 1 107 ? 16.654 8.400 -14.217 1.00 57.75 107 VAL A O 1
ATOM 857 N N . LYS A 1 108 ? 16.284 9.653 -16.031 1.00 58.62 108 LYS A N 1
ATOM 858 C CA . LYS A 1 108 ? 16.437 10.931 -15.319 1.00 58.62 108 LYS A CA 1
ATOM 859 C C . LYS A 1 108 ? 15.192 11.246 -14.484 1.00 58.62 108 LYS A C 1
ATOM 861 O O . LYS A 1 108 ? 14.187 11.718 -15.003 1.00 58.62 108 LYS A O 1
ATOM 866 N N . LEU A 1 109 ? 15.295 11.044 -13.169 1.00 57.31 109 LEU A N 1
ATOM 867 C CA . LEU A 1 109 ? 14.225 11.318 -12.193 1.00 57.31 109 LEU A CA 1
ATOM 868 C C . LEU A 1 109 ? 13.965 12.815 -11.935 1.00 57.31 109 LEU A C 1
ATOM 870 O O . LEU A 1 109 ? 12.955 13.173 -11.331 1.00 57.31 109 LEU A O 1
ATOM 874 N N . VAL A 1 110 ? 14.869 13.701 -12.362 1.00 44.41 110 VAL A N 1
ATOM 875 C CA . VAL A 1 110 ? 14.732 15.155 -12.207 1.00 44.41 110 VAL A CA 1
ATOM 876 C C . VAL A 1 110 ? 14.312 15.737 -13.554 1.00 44.41 110 VAL A C 1
ATOM 878 O O . VAL A 1 110 ? 15.010 15.537 -14.548 1.00 44.41 110 VAL A O 1
ATOM 881 N N . SER A 1 111 ? 13.221 16.512 -13.571 1.00 42.34 111 SER A N 1
ATOM 882 C CA . SER A 1 111 ? 12.607 17.161 -14.756 1.00 42.34 111 SER A CA 1
ATOM 883 C C . SER A 1 111 ? 11.654 16.295 -15.600 1.00 42.34 111 SER A C 1
ATOM 885 O O . SER A 1 111 ? 11.555 16.488 -16.811 1.00 42.34 111 SER A O 1
ATOM 887 N N . ILE A 1 112 ? 10.907 15.370 -14.990 1.00 48.78 112 ILE A N 1
ATOM 888 C CA . ILE A 1 112 ? 9.819 14.679 -15.699 1.00 48.78 112 ILE A CA 1
ATOM 889 C C . ILE A 1 112 ? 8.612 15.625 -15.781 1.00 48.78 112 ILE A C 1
ATOM 891 O O . ILE A 1 112 ? 7.872 15.790 -14.813 1.00 48.78 112 ILE A O 1
ATOM 895 N N . ALA A 1 113 ? 8.411 16.263 -16.934 1.00 45.16 113 ALA A N 1
ATOM 896 C CA . ALA A 1 113 ? 7.115 16.849 -17.259 1.00 45.16 113 ALA A CA 1
ATOM 897 C C . ALA A 1 113 ? 6.155 15.702 -17.646 1.00 45.16 113 ALA A C 1
ATOM 899 O O . ALA A 1 113 ? 6.530 14.890 -18.495 1.00 45.16 113 ALA A O 1
ATOM 900 N N . PRO A 1 114 ? 4.950 15.591 -17.059 1.00 40.16 114 PRO A N 1
ATOM 901 C CA . PRO A 1 114 ? 4.002 14.530 -17.410 1.00 40.16 114 PRO A CA 1
ATOM 902 C C . PRO A 1 114 ? 3.620 14.631 -18.900 1.00 40.16 114 PRO A C 1
ATOM 904 O O . PRO A 1 114 ? 3.203 15.695 -19.357 1.00 40.16 114 PRO A O 1
ATOM 907 N N . GLN A 1 115 ? 3.810 13.555 -19.678 1.00 39.47 115 GLN A N 1
ATOM 908 C CA . GLN A 1 115 ? 3.693 13.560 -21.151 1.00 39.47 115 GLN A CA 1
ATOM 909 C C . GLN A 1 115 ? 2.812 12.413 -21.702 1.00 39.47 115 GLN A C 1
ATOM 911 O O . GLN A 1 115 ? 2.630 11.381 -21.061 1.00 39.47 115 GLN A O 1
ATOM 916 N N . LYS A 1 116 ? 2.249 12.624 -22.906 1.00 47.56 116 LYS A N 1
ATOM 917 C CA . LYS A 1 116 ? 0.986 12.046 -23.424 1.00 47.56 116 LYS A CA 1
ATOM 918 C C . LYS A 1 116 ? 1.166 10.882 -24.432 1.00 47.56 116 LYS A C 1
ATOM 920 O O . LYS A 1 116 ? 0.776 11.010 -25.579 1.00 47.56 116 LYS A O 1
ATOM 925 N N . ALA A 1 117 ? 1.683 9.733 -23.992 1.00 46.44 117 ALA A N 1
ATOM 926 C CA . ALA A 1 117 ? 1.924 8.493 -24.773 1.00 46.44 117 ALA A CA 1
ATOM 927 C C . ALA A 1 117 ? 3.261 8.363 -25.541 1.00 46.44 117 ALA A C 1
ATOM 929 O O . ALA A 1 117 ? 3.477 7.303 -26.114 1.00 46.44 117 ALA A O 1
ATOM 930 N N . ASN A 1 118 ? 4.162 9.359 -25.497 1.00 35.81 118 ASN A N 1
ATOM 931 C CA . ASN A 1 118 ? 5.456 9.437 -26.218 1.00 35.81 118 ASN A CA 1
ATOM 932 C C . ASN A 1 118 ? 6.245 8.103 -26.244 1.00 35.81 118 ASN A C 1
ATOM 934 O O . ASN A 1 118 ? 6.924 7.774 -25.276 1.00 35.81 118 ASN A O 1
ATOM 938 N N . LEU A 1 119 ? 6.028 7.197 -27.197 1.00 38.53 119 LEU A N 1
ATOM 939 C CA . LEU A 1 119 ? 6.344 7.198 -28.629 1.00 38.53 119 LEU A CA 1
ATOM 940 C C . LEU A 1 119 ? 7.838 6.971 -28.886 1.00 38.53 119 LEU A C 1
ATOM 942 O O . LEU A 1 119 ? 8.644 7.892 -28.850 1.00 38.53 119 LEU A O 1
ATOM 946 N N . GLU A 1 120 ? 8.094 5.694 -29.204 1.00 41.66 120 GLU A N 1
ATOM 947 C CA . GLU A 1 120 ? 9.219 5.116 -29.948 1.00 41.66 120 GLU A CA 1
ATOM 948 C C . GLU A 1 120 ? 10.487 4.741 -29.161 1.00 41.66 120 GLU A C 1
ATOM 950 O O . GLU A 1 120 ? 11.384 5.553 -28.987 1.00 41.66 120 GLU A O 1
ATOM 955 N N . TYR A 1 121 ? 10.601 3.457 -28.768 1.00 25.62 121 TYR A N 1
ATOM 956 C CA . TYR A 1 121 ? 11.715 2.583 -29.198 1.00 25.62 121 TYR A CA 1
ATOM 957 C C . TYR A 1 121 ? 11.498 1.101 -28.803 1.00 25.62 121 TYR A C 1
ATOM 959 O O . TYR A 1 121 ? 11.247 0.783 -27.642 1.00 25.62 121 TYR A O 1
ATOM 967 N N . CYS A 1 122 ? 11.622 0.187 -29.778 1.00 27.69 122 CYS A N 1
ATOM 968 C CA . CYS A 1 122 ? 11.533 -1.275 -29.626 1.00 27.69 122 CYS A CA 1
ATOM 969 C C . CYS A 1 122 ? 12.918 -1.939 -29.497 1.00 27.69 122 CYS A C 1
ATOM 971 O O . CYS A 1 122 ? 13.820 -1.632 -30.274 1.00 27.69 122 CYS A O 1
ATOM 973 N N . SER A 1 123 ? 13.056 -2.927 -28.605 1.00 30.12 123 SER A N 1
ATOM 974 C CA . SER A 1 123 ? 13.464 -4.321 -28.906 1.00 30.12 123 SER A CA 1
ATOM 975 C C . SER A 1 123 ? 13.801 -5.108 -27.622 1.00 30.12 123 SER A C 1
ATOM 977 O O . SER A 1 123 ? 14.206 -4.561 -26.604 1.00 30.12 123 SER A O 1
ATOM 979 N N . SER A 1 124 ? 13.526 -6.408 -27.692 1.00 33.59 124 SER A N 1
ATOM 980 C CA . SER A 1 124 ? 13.343 -7.426 -26.645 1.00 33.59 124 SER A CA 1
ATOM 981 C C . SER A 1 124 ? 14.498 -7.703 -25.664 1.00 33.59 124 SER A C 1
ATOM 983 O O . SER A 1 124 ? 15.623 -7.924 -26.113 1.00 33.59 124 SER A O 1
ATOM 985 N N . LYS A 1 125 ? 14.167 -7.900 -24.374 1.00 37.66 125 LYS A N 1
ATOM 986 C CA . LYS A 1 125 ? 14.261 -9.157 -23.574 1.00 37.66 125 LYS A CA 1
ATOM 987 C C . LYS A 1 125 ? 14.135 -8.836 -22.069 1.00 37.66 125 LYS A C 1
ATOM 989 O O . LYS A 1 125 ? 14.761 -7.900 -21.586 1.00 37.66 125 LYS A O 1
ATOM 994 N N . THR A 1 126 ? 13.303 -9.602 -21.363 1.00 37.16 126 THR A N 1
ATOM 995 C CA . THR A 1 126 ? 12.983 -9.470 -19.929 1.00 37.16 126 THR A CA 1
ATOM 996 C C . THR A 1 126 ? 14.227 -9.649 -19.037 1.00 37.16 126 THR A C 1
ATOM 998 O O . THR A 1 126 ? 14.969 -10.605 -19.278 1.00 37.16 126 THR A O 1
ATOM 1001 N N . PRO A 1 127 ? 14.477 -8.795 -18.020 1.00 44.38 127 PRO A N 1
ATOM 1002 C CA . PRO A 1 127 ? 15.671 -8.892 -17.177 1.00 44.38 127 PRO A CA 1
ATOM 1003 C C . PRO A 1 127 ? 15.473 -9.690 -15.874 1.00 44.38 127 PRO A C 1
ATOM 1005 O O . PRO A 1 127 ? 14.389 -9.709 -15.293 1.00 44.38 127 PRO A O 1
ATOM 1008 N N . GLU A 1 128 ? 16.577 -10.239 -15.358 1.00 42.78 128 GLU A N 1
ATOM 1009 C CA . GLU A 1 128 ? 16.738 -10.866 -14.027 1.00 42.78 128 GLU A CA 1
ATOM 1010 C C . GLU A 1 128 ? 16.366 -9.910 -12.863 1.00 42.78 128 GLU A C 1
ATOM 1012 O O . GLU A 1 128 ? 16.069 -10.332 -11.749 1.00 42.78 128 GLU A O 1
ATOM 1017 N N . GLU A 1 129 ? 16.284 -8.607 -13.147 1.00 48.56 129 GLU A N 1
ATOM 1018 C CA . GLU A 1 129 ? 15.930 -7.530 -12.215 1.00 48.56 129 GLU A CA 1
ATOM 101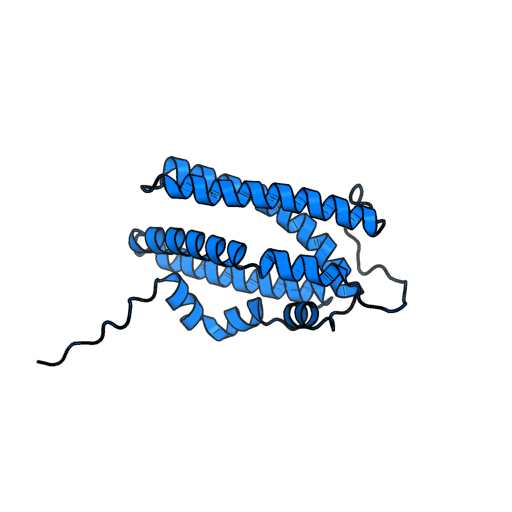9 C C . GLU A 1 129 ? 14.463 -7.511 -11.745 1.00 48.56 129 GLU A C 1
ATOM 1021 O O . GLU A 1 129 ? 14.167 -6.905 -10.716 1.00 48.56 129 GLU A O 1
ATOM 1026 N N . LEU A 1 130 ? 13.544 -8.209 -12.423 1.00 50.25 130 LEU A N 1
ATOM 1027 C CA . LEU A 1 130 ? 12.156 -8.362 -11.947 1.00 50.25 130 LEU A CA 1
ATOM 1028 C C . LEU A 1 130 ? 12.027 -9.344 -10.769 1.00 50.25 130 LEU A C 1
ATOM 1030 O O . LEU A 1 130 ? 10.990 -9.398 -10.105 1.00 50.25 130 LEU A O 1
ATOM 1034 N N . MET A 1 131 ? 13.074 -10.120 -10.467 1.00 48.06 131 MET A N 1
ATOM 1035 C CA . MET A 1 131 ? 13.080 -10.950 -9.263 1.00 48.06 131 MET A CA 1
ATOM 1036 C C . MET A 1 131 ? 13.233 -10.116 -7.989 1.00 48.06 131 MET A C 1
ATOM 1038 O O . MET A 1 131 ? 12.635 -10.478 -6.978 1.00 48.06 131 MET A O 1
ATOM 1042 N N . GLU A 1 132 ? 13.975 -9.001 -8.014 1.00 54.34 132 GLU A N 1
ATOM 1043 C CA . GLU A 1 132 ? 14.120 -8.134 -6.833 1.00 54.34 132 GLU A CA 1
ATOM 1044 C C . GLU A 1 132 ? 12.781 -7.489 -6.440 1.00 54.34 132 GLU A C 1
ATOM 1046 O O . GLU A 1 132 ? 12.453 -7.450 -5.253 1.00 54.34 132 GLU A O 1
ATOM 1051 N N . THR A 1 133 ? 11.965 -7.051 -7.407 1.00 55.12 133 THR A N 1
ATOM 1052 C CA . THR A 1 133 ? 10.618 -6.511 -7.141 1.00 55.12 133 THR A CA 1
ATOM 1053 C C . THR A 1 133 ? 9.693 -7.577 -6.553 1.00 55.12 133 THR A C 1
ATOM 1055 O O . THR A 1 133 ? 9.055 -7.343 -5.523 1.00 55.12 133 THR A O 1
ATOM 1058 N N . CYS A 1 134 ? 9.679 -8.783 -7.130 1.00 57.12 134 CYS A N 1
ATOM 1059 C CA . CYS A 1 134 ? 8.897 -9.907 -6.604 1.00 57.12 134 CYS A CA 1
ATOM 1060 C C . CYS A 1 134 ? 9.347 -10.322 -5.194 1.00 57.12 134 CYS A C 1
ATOM 1062 O O . CYS A 1 134 ? 8.513 -10.618 -4.339 1.00 57.12 134 CYS A O 1
ATOM 1064 N N . GLN A 1 135 ? 10.653 -10.315 -4.914 1.00 58.31 135 GLN A N 1
ATOM 1065 C CA . GLN A 1 135 ? 11.181 -10.627 -3.584 1.00 58.31 135 GLN A CA 1
ATOM 1066 C C . GLN A 1 135 ? 10.838 -9.549 -2.556 1.00 58.31 135 GLN A C 1
ATOM 1068 O O . GLN A 1 135 ? 10.618 -9.883 -1.395 1.00 58.31 135 GLN A O 1
ATOM 1073 N N . ARG A 1 136 ? 10.761 -8.274 -2.949 1.00 64.88 136 ARG A N 1
ATOM 1074 C CA . ARG A 1 136 ? 10.520 -7.167 -2.017 1.00 64.88 136 ARG A CA 1
ATOM 1075 C C . ARG A 1 136 ? 9.112 -7.217 -1.423 1.00 64.88 136 ARG A C 1
ATOM 1077 O O . ARG A 1 136 ? 8.971 -7.382 -0.208 1.00 64.88 136 ARG A O 1
ATOM 1084 N N . TRP A 1 137 ? 8.084 -7.171 -2.272 1.00 65.62 137 TRP A N 1
ATOM 1085 C CA . TRP A 1 137 ? 6.679 -7.196 -1.835 1.00 65.62 137 TRP A CA 1
ATOM 1086 C C . TRP A 1 137 ? 6.112 -8.615 -1.665 1.00 65.62 137 TRP A C 1
ATOM 1088 O O . TRP A 1 137 ? 5.111 -8.800 -0.980 1.00 65.62 137 TRP A O 1
ATOM 1098 N N . GLY A 1 138 ? 6.761 -9.641 -2.222 1.00 64.38 138 GLY A N 1
ATOM 1099 C CA . GLY A 1 138 ? 6.409 -11.050 -2.004 1.00 64.38 138 GLY A CA 1
ATOM 1100 C C . GLY A 1 138 ? 7.120 -11.709 -0.817 1.00 64.38 138 GLY A C 1
ATOM 1101 O O . GLY A 1 138 ? 6.890 -12.889 -0.547 1.00 64.38 138 GLY A O 1
ATOM 1102 N N . SER A 1 139 ? 7.997 -10.992 -0.100 1.00 73.00 139 SER A N 1
ATOM 1103 C CA . SER A 1 139 ? 8.737 -11.567 1.031 1.00 73.00 139 SER A CA 1
ATOM 1104 C C . SER A 1 139 ? 7.824 -11.955 2.195 1.00 73.00 139 SER A C 1
ATOM 1106 O O . SER A 1 139 ? 6.830 -11.294 2.508 1.00 73.00 139 SER A O 1
ATOM 1108 N N . ALA A 1 140 ? 8.231 -12.992 2.935 1.00 73.25 140 ALA A N 1
ATOM 1109 C CA . ALA A 1 140 ? 7.579 -13.357 4.190 1.00 73.25 140 ALA A CA 1
ATOM 1110 C C . ALA A 1 140 ? 7.550 -12.174 5.174 1.00 73.25 140 ALA A C 1
ATOM 1112 O O . ALA A 1 140 ? 6.532 -11.955 5.828 1.00 73.25 140 ALA A O 1
ATOM 1113 N N . ASN A 1 141 ? 8.628 -11.382 5.231 1.00 77.75 141 ASN A N 1
ATOM 1114 C CA . ASN A 1 141 ? 8.739 -10.202 6.091 1.00 77.75 141 ASN A CA 1
ATOM 1115 C C . ASN A 1 141 ? 7.685 -9.147 5.751 1.00 77.75 141 ASN A C 1
ATOM 1117 O O . ASN A 1 141 ? 6.992 -8.680 6.655 1.00 77.75 141 ASN A O 1
ATOM 1121 N N . PHE A 1 142 ? 7.508 -8.826 4.467 1.00 74.25 142 PHE A N 1
ATOM 1122 C CA . PHE A 1 142 ? 6.456 -7.907 4.039 1.00 74.25 142 PHE A CA 1
ATOM 1123 C C . PHE A 1 142 ? 5.064 -8.464 4.368 1.00 74.25 142 PHE A C 1
ATOM 1125 O O . PHE A 1 142 ? 4.230 -7.763 4.934 1.00 74.25 142 PHE A O 1
ATOM 1132 N N . GLY A 1 143 ? 4.841 -9.765 4.158 1.00 81.81 143 GLY A N 1
ATOM 1133 C CA . GLY A 1 143 ? 3.601 -10.422 4.573 1.00 81.81 143 GLY A CA 1
ATOM 1134 C C . GLY A 1 143 ? 3.342 -10.354 6.087 1.00 81.81 143 GLY A C 1
ATOM 1135 O O . GLY A 1 143 ? 2.202 -10.166 6.514 1.00 81.81 143 GLY A O 1
ATOM 1136 N N . HIS A 1 144 ? 4.377 -10.491 6.924 1.00 85.62 144 HIS A N 1
ATOM 1137 C CA . HIS A 1 144 ? 4.263 -10.297 8.374 1.00 85.62 144 HIS A CA 1
ATOM 1138 C C . HIS A 1 144 ? 3.925 -8.848 8.721 1.00 85.62 144 HIS A C 1
ATOM 1140 O O . HIS A 1 144 ? 3.046 -8.625 9.551 1.00 85.62 144 HIS A O 1
ATOM 1146 N N . TYR A 1 145 ? 4.561 -7.887 8.055 1.00 87.44 145 TYR A N 1
ATOM 1147 C CA . TYR A 1 145 ? 4.280 -6.466 8.221 1.00 87.44 145 TYR A CA 1
ATOM 1148 C C . TYR A 1 145 ? 2.822 -6.120 7.876 1.00 87.44 145 TYR A C 1
ATOM 1150 O O . TYR A 1 145 ? 2.117 -5.549 8.711 1.00 87.44 145 TYR A O 1
ATOM 1158 N N . CYS A 1 146 ? 2.315 -6.559 6.718 1.00 89.81 146 CYS A N 1
ATOM 1159 C CA . CYS A 1 146 ? 0.913 -6.362 6.333 1.00 89.81 146 CYS A CA 1
ATOM 1160 C C . CYS A 1 146 ? -0.061 -6.987 7.340 1.00 89.81 146 CYS A C 1
ATOM 1162 O O . CYS A 1 146 ? -1.074 -6.376 7.673 1.00 89.81 146 CYS A O 1
ATOM 1164 N N . ARG A 1 147 ? 0.249 -8.175 7.883 1.00 91.75 147 ARG A N 1
ATOM 1165 C CA . ARG A 1 147 ? -0.562 -8.792 8.948 1.00 91.75 147 ARG A CA 1
ATOM 1166 C C . ARG A 1 147 ? -0.541 -7.983 10.243 1.00 91.75 147 ARG A C 1
ATOM 1168 O O . ARG A 1 147 ? -1.560 -7.926 10.926 1.00 91.75 147 ARG A O 1
ATOM 1175 N N . SER A 1 148 ? 0.585 -7.370 10.600 1.00 92.75 148 SER A N 1
ATOM 1176 C CA . SER A 1 148 ? 0.651 -6.469 11.754 1.00 92.75 148 SER A CA 1
ATOM 1177 C C . SER A 1 148 ? -0.229 -5.237 11.540 1.00 92.75 148 SER A C 1
ATOM 1179 O O . SER A 1 148 ? -1.038 -4.929 12.408 1.00 92.75 148 SER A O 1
ATOM 1181 N N . LEU A 1 149 ? -0.174 -4.603 10.362 1.00 92.88 149 LEU A N 1
ATOM 1182 C CA . LEU A 1 149 ? -1.081 -3.500 10.011 1.00 92.88 149 LEU A CA 1
ATOM 1183 C C . LEU A 1 149 ? -2.556 -3.924 10.041 1.00 92.88 149 LEU A C 1
ATOM 1185 O O . LEU A 1 149 ? -3.398 -3.189 10.555 1.00 92.88 149 LEU A O 1
ATOM 1189 N N . GLN A 1 150 ? -2.868 -5.119 9.535 1.00 93.25 150 GLN A N 1
ATOM 1190 C CA . GLN A 1 150 ? -4.223 -5.670 9.563 1.00 93.25 150 GLN A CA 1
ATOM 1191 C C . GLN A 1 150 ? -4.748 -5.800 10.996 1.00 93.25 150 GLN A C 1
ATOM 1193 O O . GLN A 1 150 ? -5.867 -5.380 11.271 1.00 93.25 150 GLN A O 1
ATOM 1198 N N . LYS A 1 151 ? -3.931 -6.315 11.924 1.00 93.81 151 LYS A N 1
ATOM 1199 C CA . LYS A 1 151 ? -4.306 -6.423 13.343 1.00 93.81 151 LYS A CA 1
ATOM 1200 C C . LYS A 1 151 ? -4.592 -5.062 13.972 1.00 93.81 151 LYS A C 1
ATOM 1202 O O . LYS A 1 151 ? -5.554 -4.941 14.726 1.00 93.81 151 LYS A O 1
ATOM 1207 N N . ILE A 1 152 ? -3.789 -4.046 13.647 1.00 94.06 152 ILE A N 1
ATOM 1208 C CA . ILE A 1 152 ? -4.024 -2.669 14.104 1.00 94.06 152 ILE A CA 1
ATOM 1209 C C . ILE A 1 152 ? -5.378 -2.177 13.583 1.00 94.06 152 ILE A C 1
ATOM 1211 O O . ILE A 1 152 ? -6.194 -1.675 14.355 1.00 94.06 152 ILE A O 1
ATOM 1215 N N . ALA A 1 153 ? -5.640 -2.358 12.286 1.00 94.44 153 ALA A N 1
ATOM 1216 C CA . ALA A 1 153 ? -6.893 -1.948 11.663 1.00 94.44 153 ALA A CA 1
ATOM 1217 C C . ALA A 1 153 ? -8.108 -2.665 12.273 1.00 94.44 153 ALA A C 1
ATOM 1219 O O . ALA A 1 153 ? -9.071 -1.999 12.645 1.00 94.44 153 ALA A O 1
ATOM 1220 N N . ASP A 1 154 ? -8.056 -3.990 12.433 1.00 95.00 154 ASP A N 1
ATOM 1221 C CA . ASP A 1 154 ? -9.144 -4.775 13.028 1.00 95.00 154 ASP A CA 1
ATOM 1222 C C . ASP A 1 154 ? -9.425 -4.341 14.474 1.00 95.00 154 ASP A C 1
ATOM 1224 O O . ASP A 1 154 ? -10.576 -4.063 14.809 1.00 95.00 154 ASP A O 1
ATOM 1228 N N . ARG A 1 155 ? -8.389 -4.147 15.300 1.00 94.19 155 ARG A N 1
ATOM 1229 C CA . ARG A 1 155 ? -8.545 -3.651 16.680 1.00 94.19 155 ARG A CA 1
ATOM 1230 C C . ARG A 1 155 ? -9.169 -2.252 16.726 1.00 94.19 155 ARG A C 1
ATOM 1232 O O . ARG A 1 155 ? -10.000 -1.969 17.589 1.00 94.19 155 ARG A O 1
ATOM 1239 N N . CYS A 1 156 ? -8.792 -1.363 15.807 1.00 93.44 156 CYS A N 1
ATOM 1240 C CA . CYS A 1 156 ? -9.419 -0.045 15.681 1.00 93.44 156 CYS A CA 1
ATOM 1241 C C . CYS A 1 156 ? -10.895 -0.155 15.264 1.00 93.44 156 CYS A C 1
ATOM 1243 O O . CYS A 1 156 ? -11.739 0.566 15.792 1.00 93.44 156 CYS A O 1
ATOM 1245 N N . LEU A 1 157 ? -11.220 -1.072 14.351 1.00 94.31 157 LEU A N 1
ATOM 1246 C CA . LEU A 1 157 ? -12.583 -1.312 13.870 1.00 94.31 157 LEU A CA 1
ATOM 1247 C C . LEU A 1 157 ? -13.483 -2.000 14.904 1.00 94.31 157 LEU A C 1
ATOM 1249 O O . LEU A 1 157 ? -14.698 -1.831 14.855 1.00 94.31 157 LEU A O 1
ATOM 1253 N N . GLU A 1 158 ? -12.926 -2.767 15.836 1.00 93.50 158 GLU A N 1
ATOM 1254 C CA . GLU A 1 158 ? -13.674 -3.333 16.967 1.00 93.50 158 GLU A CA 1
ATOM 1255 C C . GLU A 1 158 ? -14.132 -2.250 17.952 1.00 93.50 158 GLU A C 1
ATOM 1257 O O . GLU A 1 158 ? -15.229 -2.337 18.502 1.00 93.50 158 GLU A O 1
ATOM 1262 N N . LYS A 1 159 ? -13.311 -1.210 18.145 1.00 92.25 159 LYS A N 1
ATOM 1263 C CA . LYS A 1 159 ? -13.598 -0.072 19.035 1.00 92.25 159 LYS A CA 1
ATOM 1264 C C . LYS A 1 159 ? -14.385 1.054 18.357 1.00 92.25 159 LYS A C 1
ATOM 1266 O O . LYS A 1 159 ? -14.890 1.944 19.040 1.00 92.25 159 LYS A O 1
ATOM 1271 N N . ALA A 1 160 ? -14.444 1.060 17.028 1.00 93.38 160 ALA A N 1
ATOM 1272 C CA . ALA A 1 160 ? -15.069 2.127 16.263 1.00 93.38 160 ALA A CA 1
ATOM 1273 C C . ALA A 1 160 ? -16.591 2.165 16.467 1.00 93.38 160 ALA A C 1
ATOM 1275 O O . ALA A 1 160 ? -17.263 1.138 16.571 1.00 93.38 160 ALA A O 1
ATOM 1276 N N . SER A 1 161 ? -17.152 3.374 16.480 1.00 94.94 161 SER A N 1
ATOM 1277 C CA . SER A 1 161 ? -18.597 3.566 16.542 1.00 94.94 161 SER A CA 1
ATOM 1278 C C . SER A 1 161 ? -19.279 3.086 15.258 1.00 94.94 161 SER A C 1
ATOM 1280 O O . SER A 1 161 ? -18.689 3.040 14.173 1.00 94.94 161 SER A O 1
ATOM 1282 N N . SER A 1 162 ? -20.563 2.742 15.364 1.00 93.38 162 SER A N 1
ATOM 1283 C CA . SER A 1 162 ? -21.337 2.166 14.258 1.00 93.38 162 SER A CA 1
ATOM 1284 C C . SER A 1 162 ? -21.457 3.080 13.033 1.00 93.38 162 SER A C 1
ATOM 1286 O O . SER A 1 162 ? -21.711 2.586 11.941 1.00 93.38 162 SER A O 1
ATOM 1288 N N . ASP A 1 163 ? -21.279 4.393 13.186 1.00 95.38 163 ASP A N 1
ATOM 1289 C CA . ASP A 1 163 ? -21.292 5.370 12.088 1.00 95.38 163 ASP A CA 1
ATOM 1290 C C . ASP A 1 163 ? -19.946 5.482 11.343 1.00 95.38 163 ASP A C 1
ATOM 1292 O O . ASP A 1 163 ? -19.898 6.014 10.230 1.00 95.38 163 ASP A O 1
ATOM 1296 N N . ILE A 1 164 ? -18.858 4.974 11.931 1.00 95.75 164 ILE A N 1
ATOM 1297 C CA . ILE A 1 164 ? -17.523 4.952 11.319 1.00 95.75 164 ILE A CA 1
ATOM 1298 C C . ILE A 1 164 ? -17.320 3.702 10.468 1.00 95.75 164 ILE A C 1
ATOM 1300 O O . ILE A 1 164 ? -16.689 3.788 9.415 1.00 95.75 164 ILE A O 1
ATOM 1304 N N . ILE A 1 165 ? -17.882 2.560 10.877 1.00 96.44 165 ILE A N 1
ATOM 1305 C CA . ILE A 1 165 ? -17.721 1.283 10.165 1.00 96.44 165 ILE A CA 1
ATOM 1306 C C . ILE A 1 165 ? -18.072 1.387 8.669 1.00 96.44 165 ILE A C 1
ATOM 1308 O O . ILE A 1 165 ? -17.234 0.980 7.865 1.00 96.44 165 ILE A O 1
ATOM 1312 N N . PRO A 1 166 ? -19.217 1.971 8.255 1.00 96.25 166 PRO A N 1
ATOM 1313 C CA . PRO A 1 166 ? -19.549 2.080 6.835 1.00 96.25 166 PRO A CA 1
ATOM 1314 C C . PRO A 1 166 ? -18.568 2.963 6.058 1.00 96.25 166 PRO A C 1
ATOM 1316 O O . PRO A 1 166 ? -18.227 2.645 4.926 1.00 96.25 166 PRO A O 1
ATOM 1319 N N . LYS A 1 167 ? -18.062 4.041 6.672 1.00 96.44 167 LYS A N 1
ATOM 1320 C CA . LYS A 1 167 ? -17.083 4.948 6.044 1.00 96.44 167 LYS A CA 1
ATOM 1321 C C . LYS A 1 167 ? -15.728 4.271 5.858 1.00 96.44 167 LYS A C 1
ATOM 1323 O O . LYS A 1 167 ? -15.042 4.503 4.869 1.00 96.44 167 LYS A O 1
ATOM 1328 N N . ALA A 1 168 ? -15.329 3.443 6.821 1.00 96.25 168 ALA A N 1
ATOM 1329 C CA . ALA A 1 168 ? -14.102 2.665 6.729 1.00 96.25 168 ALA A CA 1
ATOM 1330 C C . ALA A 1 168 ? -14.213 1.561 5.662 1.00 96.25 168 ALA A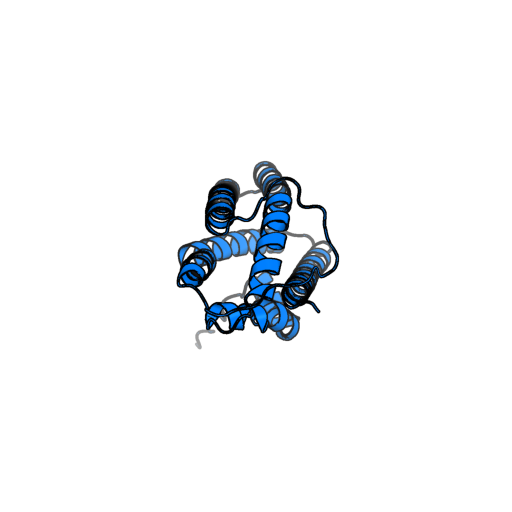 C 1
ATOM 1332 O O . ALA A 1 168 ? -13.253 1.333 4.928 1.00 96.25 168 ALA A O 1
ATOM 1333 N N . GLU A 1 169 ? -15.383 0.930 5.527 1.00 97.44 169 GLU A N 1
ATOM 1334 C CA . GLU A 1 169 ? -15.651 -0.024 4.445 1.00 97.44 169 GLU A CA 1
ATOM 1335 C C . GLU A 1 169 ? -15.650 0.660 3.071 1.00 97.44 169 GLU A C 1
ATOM 1337 O O . GLU A 1 169 ? -15.029 0.164 2.134 1.00 97.44 169 GLU A O 1
ATOM 1342 N N . GLU A 1 170 ? -16.271 1.836 2.957 1.00 96.50 170 GLU A N 1
ATOM 1343 C CA . GLU A 1 170 ? -16.241 2.653 1.739 1.00 96.50 170 GLU A CA 1
ATOM 1344 C C . GLU A 1 170 ? -14.804 3.035 1.359 1.00 96.50 170 GLU A C 1
ATOM 1346 O O . GLU A 1 170 ? -14.413 2.893 0.202 1.00 96.50 170 GLU A O 1
ATOM 1351 N N . ALA A 1 171 ? -13.982 3.442 2.330 1.00 94.94 171 ALA A N 1
ATOM 1352 C CA . ALA A 1 171 ? -12.567 3.718 2.098 1.00 94.94 171 ALA A CA 1
ATOM 1353 C C . ALA A 1 171 ? -11.802 2.469 1.626 1.00 94.94 171 ALA A C 1
ATOM 1355 O O . ALA A 1 171 ? -10.982 2.570 0.715 1.00 94.94 171 ALA A O 1
ATOM 1356 N N . PHE A 1 172 ? -12.088 1.291 2.193 1.00 95.88 172 PHE A N 1
ATOM 1357 C CA . PHE A 1 172 ? -11.504 0.023 1.745 1.00 95.88 172 PHE A CA 1
ATOM 1358 C C . PHE A 1 172 ? -11.855 -0.278 0.281 1.00 95.88 172 PHE A C 1
ATOM 1360 O O . PHE A 1 172 ? -10.961 -0.553 -0.518 1.00 95.88 172 PHE A O 1
ATOM 1367 N N . VAL A 1 173 ? -13.132 -0.167 -0.099 1.00 95.75 173 VAL A N 1
ATOM 1368 C CA . VAL A 1 173 ? -13.574 -0.370 -1.492 1.00 95.75 173 VAL A CA 1
ATOM 1369 C C . VAL A 1 173 ? -12.952 0.670 -2.425 1.00 95.75 173 VAL A C 1
ATOM 1371 O O . VAL A 1 173 ? -12.472 0.323 -3.504 1.00 95.75 173 VAL A O 1
ATOM 1374 N N . CYS A 1 174 ? -12.879 1.925 -1.984 1.00 95.06 174 CYS A N 1
ATOM 1375 C CA . CYS A 1 174 ? -12.246 3.011 -2.722 1.00 95.06 174 CYS A CA 1
ATOM 1376 C C . CYS A 1 174 ? -10.768 2.710 -3.016 1.00 95.06 174 CYS A C 1
ATOM 1378 O O . CYS A 1 174 ? -10.321 2.923 -4.142 1.00 95.06 174 CYS A O 1
ATOM 1380 N N . VAL A 1 175 ? -10.015 2.149 -2.063 1.00 93.81 175 VAL A N 1
ATOM 1381 C CA . VAL A 1 175 ? -8.630 1.707 -2.308 1.00 93.81 175 VAL A CA 1
ATOM 1382 C C . VAL A 1 175 ? -8.584 0.632 -3.395 1.00 93.81 175 VAL A C 1
ATOM 1384 O O . VAL A 1 175 ? -7.816 0.780 -4.340 1.00 93.81 175 VAL A O 1
ATOM 1387 N N . LEU A 1 176 ? -9.447 -0.390 -3.340 1.00 93.88 176 LEU A N 1
ATOM 1388 C CA . LEU A 1 176 ? -9.487 -1.434 -4.377 1.00 93.88 176 LEU A CA 1
ATOM 1389 C C . LEU A 1 176 ? -9.780 -0.863 -5.775 1.00 93.88 176 LEU A C 1
ATOM 1391 O O . LEU A 1 176 ? -9.198 -1.303 -6.764 1.00 93.88 176 LEU A O 1
ATOM 1395 N N . GLU A 1 177 ? -10.664 0.131 -5.874 1.00 92.31 177 GLU A N 1
ATOM 1396 C CA . GLU A 1 177 ? -10.936 0.836 -7.131 1.00 92.31 177 GLU A CA 1
ATOM 1397 C C . GLU A 1 177 ? -9.731 1.610 -7.659 1.00 92.31 177 GLU A C 1
ATOM 1399 O O . GLU A 1 177 ? -9.486 1.605 -8.868 1.00 92.31 177 GLU A O 1
ATOM 1404 N N . HIS A 1 178 ? -8.996 2.287 -6.778 1.00 91.00 178 HIS A N 1
ATOM 1405 C CA . HIS A 1 178 ? -7.800 3.029 -7.162 1.00 91.00 178 HIS A CA 1
ATOM 1406 C C . HIS A 1 178 ? -6.670 2.092 -7.595 1.00 91.00 178 HIS A C 1
ATOM 1408 O O . HIS A 1 178 ? -6.038 2.377 -8.608 1.00 91.00 178 HIS A O 1
ATOM 1414 N N . GLU A 1 179 ? -6.488 0.954 -6.921 1.00 92.75 179 GLU A N 1
ATOM 1415 C CA . GLU A 1 179 ? -5.526 -0.087 -7.310 1.00 92.75 179 GLU A CA 1
ATOM 1416 C C . GLU A 1 179 ? -5.809 -0.611 -8.723 1.00 92.75 179 GLU A C 1
ATOM 1418 O O . GLU A 1 179 ? -4.937 -0.594 -9.587 1.00 92.75 179 GLU A O 1
ATOM 1423 N N . VAL A 1 180 ? -7.061 -0.983 -9.024 1.00 92.44 180 VAL A N 1
ATOM 1424 C CA . VAL A 1 180 ? -7.437 -1.426 -10.381 1.00 92.44 180 VAL A CA 1
ATOM 1425 C C . VAL A 1 180 ? -7.142 -0.344 -11.424 1.00 92.44 180 VAL A C 1
ATOM 1427 O O . VAL A 1 180 ? -6.570 -0.636 -12.472 1.00 92.44 180 VAL A O 1
ATOM 1430 N N . LYS A 1 181 ? -7.487 0.919 -11.144 1.00 90.12 181 LYS A N 1
ATOM 1431 C CA . LYS A 1 181 ? -7.193 2.039 -12.056 1.00 90.12 181 LYS A CA 1
ATOM 1432 C C . LYS A 1 181 ? -5.687 2.236 -12.253 1.00 90.12 181 LYS A C 1
ATOM 1434 O O . LYS A 1 181 ? -5.259 2.553 -13.361 1.00 90.12 181 LYS A O 1
ATOM 1439 N N . PHE A 1 182 ? -4.893 2.043 -11.204 1.00 88.62 182 PHE A N 1
ATOM 1440 C CA . PHE A 1 182 ? -3.439 2.144 -11.257 1.00 88.62 182 PHE A CA 1
ATOM 1441 C C . PHE A 1 182 ? -2.820 1.044 -12.134 1.00 88.62 182 PHE A C 1
ATOM 1443 O O . PHE A 1 182 ? -1.943 1.314 -12.963 1.00 88.62 182 PHE A O 1
ATOM 1450 N N . TRP A 1 183 ? -3.333 -0.184 -12.045 1.00 92.00 183 TRP A N 1
ATOM 1451 C CA . TRP A 1 183 ? -2.900 -1.269 -12.925 1.00 92.00 183 TRP A CA 1
ATOM 1452 C C . TRP A 1 183 ? -3.307 -1.051 -14.384 1.00 92.00 183 TRP A C 1
ATOM 1454 O O . TRP A 1 183 ? -2.482 -1.247 -15.278 1.00 92.00 183 TRP A O 1
ATOM 1464 N N . ASN A 1 184 ? -4.529 -0.583 -14.637 1.00 90.38 184 ASN A N 1
ATOM 1465 C CA . ASN A 1 184 ? -4.990 -0.240 -15.987 1.00 90.38 184 ASN A CA 1
ATOM 1466 C C . ASN A 1 184 ? -4.099 0.834 -16.633 1.00 90.38 184 ASN A C 1
ATOM 1468 O O . ASN A 1 184 ? -3.632 0.667 -17.761 1.00 90.38 184 ASN A O 1
ATOM 1472 N N . MET A 1 185 ? -3.764 1.885 -15.873 1.00 90.69 185 MET A N 1
ATOM 1473 C CA . MET A 1 185 ? -2.836 2.936 -16.304 1.00 90.69 185 MET A CA 1
ATOM 1474 C C . MET A 1 185 ? -1.476 2.359 -16.724 1.00 90.69 185 MET A C 1
ATOM 1476 O O . MET A 1 185 ? -0.886 2.786 -17.719 1.00 90.69 185 MET A O 1
ATOM 1480 N N . SER A 1 186 ? -0.983 1.366 -15.984 1.00 85.62 186 SER A N 1
ATOM 1481 C CA . SER A 1 186 ? 0.284 0.695 -16.283 1.00 85.62 186 SER A CA 1
ATOM 1482 C C . SER A 1 186 ? 0.219 -0.040 -17.629 1.00 85.62 186 SER A C 1
ATOM 1484 O O . SER A 1 186 ? 1.127 0.092 -18.460 1.00 85.62 186 SER A O 1
ATOM 1486 N N . CYS A 1 187 ? -0.900 -0.710 -17.915 1.00 83.00 187 CYS A N 1
ATOM 1487 C CA . CYS A 1 187 ? -1.171 -1.353 -19.205 1.00 83.00 187 CYS A CA 1
ATOM 1488 C C . CYS A 1 187 ? -1.396 -0.367 -20.366 1.00 83.00 187 CYS A C 1
ATOM 1490 O O . CYS A 1 187 ? -1.222 -0.755 -21.519 1.00 83.00 187 CYS A O 1
ATOM 1492 N N . GLY A 1 188 ? -1.680 0.908 -20.084 1.00 72.69 188 GLY A N 1
ATOM 1493 C CA . GLY A 1 188 ? -1.994 1.922 -21.097 1.00 72.69 188 GLY A CA 1
ATOM 1494 C C . GLY A 1 188 ? -3.472 1.959 -21.501 1.00 72.69 188 GLY A C 1
ATOM 1495 O O . GLY A 1 188 ? -3.774 2.401 -22.609 1.00 72.69 188 GLY A O 1
ATOM 1496 N N . GLU A 1 189 ? -4.354 1.479 -20.621 1.00 56.56 189 GLU A N 1
ATOM 1497 C CA . GLU A 1 189 ? -5.819 1.542 -20.745 1.00 56.56 189 GLU A CA 1
ATOM 1498 C C . GLU A 1 189 ? -6.412 2.839 -20.178 1.00 56.56 189 GLU A C 1
ATOM 1500 O O . GLU A 1 189 ? -5.852 3.384 -19.195 1.00 56.56 189 GLU A O 1
#

InterPro domains:
  IPR004305 Thiaminase-2/PQQC [PF03070] (18-122)
  IPR004305 Thiaminase-2/PQQC [PF03070] (124-188)
  IPR016084 Haem oxygenase-like, multi-helical [G3DSA:1.20.910.10] (9-124)
  IPR016084 Haem oxygenase-like, multi-helical [G3DSA:1.20.910.10] (125-188)
  IPR016084 Haem oxygenase-like, multi-helical [SSF48613] (26-186)
  IPR050967 Thiamine Salvage Pathway TenA [PTHR43198] (11-123)

Organism: Musa balbisiana (NCBI:txid52838)

pLDDT: mean 77.11, std 19.55, range [25.62, 97.44]

Foldseek 3Di:
DDPPDPPDDDFPVVVLCVVCVVLNCLLCVPPQNVCLVVVVHDPQLVVQLLLVVLVVLVVVLVVLVVVLVCCVVPPPDPVVNVLSVVVNVLSVVVNVVSVVVCVVVVNDNPDDDPDDPDDDDDDDDGDPVSVVVCCSCVPPVVVVSVVVVSVVVSVCLVVDDPVVNVVVSVVVSVVSVVSSVSSVVSVVD